Protein AF-A0A524L2E3-F1 (afdb_monomer_lite)

pLDDT: mean 81.3, std 11.33, range [50.12, 95.88]

Structure (mmCIF, N/CA/C/O backbone):
data_AF-A0A524L2E3-F1
#
_entry.id   AF-A0A524L2E3-F1
#
loop_
_atom_site.group_PDB
_atom_site.id
_atom_site.type_symbol
_atom_site.label_atom_id
_atom_site.label_alt_id
_atom_site.label_comp_id
_atom_site.label_asym_id
_atom_site.label_entity_id
_atom_site.label_seq_id
_atom_site.pdbx_PDB_ins_code
_atom_site.Cartn_x
_atom_site.Cartn_y
_atom_site.Cartn_z
_atom_site.occupancy
_atom_site.B_iso_or_equiv
_atom_site.auth_seq_id
_atom_site.auth_comp_id
_atom_site.auth_asym_id
_atom_site.auth_atom_id
_atom_site.pdbx_PDB_model_num
ATOM 1 N N . MET A 1 1 ? 1.023 8.784 19.895 1.00 55.19 1 MET A N 1
ATOM 2 C CA . MET A 1 1 ? 2.171 7.843 19.782 1.00 55.19 1 MET A CA 1
ATOM 3 C C . MET A 1 1 ? 1.779 6.362 19.694 1.00 55.19 1 MET A C 1
ATOM 5 O O . MET A 1 1 ? 2.476 5.635 19.001 1.00 55.19 1 MET A O 1
ATOM 9 N N . LYS A 1 2 ? 0.702 5.883 20.344 1.00 69.81 2 LYS A N 1
ATOM 10 C CA . LYS A 1 2 ? 0.320 4.451 20.309 1.00 69.81 2 LYS A CA 1
ATOM 11 C C . LYS A 1 2 ? -0.101 3.958 18.912 1.00 69.81 2 LYS A C 1
ATOM 13 O O . LYS A 1 2 ? 0.339 2.900 18.489 1.00 69.81 2 LYS A O 1
ATOM 18 N N . THR A 1 3 ? -0.848 4.768 18.161 1.00 75.50 3 THR A N 1
ATOM 19 C CA . THR A 1 3 ? -1.338 4.435 16.809 1.00 75.50 3 THR A CA 1
ATOM 20 C C . THR A 1 3 ? -0.218 4.204 15.797 1.00 75.50 3 THR A C 1
ATOM 22 O O . THR A 1 3 ? -0.269 3.261 15.017 1.00 75.50 3 THR A O 1
ATOM 25 N N . PHE A 1 4 ? 0.837 5.021 15.853 1.00 79.88 4 PHE A N 1
ATOM 26 C CA . PHE A 1 4 ? 1.993 4.867 14.971 1.00 79.88 4 PHE A CA 1
ATOM 27 C C . PHE A 1 4 ? 2.697 3.523 15.187 1.00 79.88 4 PHE A C 1
ATOM 29 O O . PHE A 1 4 ? 3.075 2.875 14.220 1.00 79.88 4 PHE A O 1
ATOM 36 N N . ARG A 1 5 ? 2.801 3.059 16.443 1.00 85.56 5 ARG A N 1
ATOM 37 C CA . ARG A 1 5 ? 3.381 1.743 16.751 1.00 85.56 5 ARG A CA 1
ATOM 38 C C . ARG A 1 5 ? 2.593 0.614 16.093 1.00 85.56 5 ARG A C 1
ATOM 40 O O . ARG A 1 5 ? 3.212 -0.299 15.576 1.00 85.56 5 ARG A O 1
ATOM 47 N N . ILE A 1 6 ? 1.262 0.718 16.056 1.00 87.25 6 ILE A N 1
ATOM 48 C CA . ILE A 1 6 ? 0.377 -0.275 15.427 1.00 87.25 6 ILE A CA 1
ATOM 49 C C . ILE A 1 6 ? 0.543 -0.299 13.902 1.00 87.25 6 ILE A C 1
ATOM 51 O O . ILE A 1 6 ? 0.583 -1.372 13.306 1.00 87.25 6 ILE A O 1
ATOM 55 N N . LEU A 1 7 ? 0.659 0.872 13.270 1.00 89.00 7 LEU A N 1
ATOM 56 C CA . LEU A 1 7 ? 0.774 0.980 11.811 1.00 89.00 7 LEU A CA 1
ATOM 57 C C . LEU A 1 7 ? 2.169 0.607 11.299 1.00 89.00 7 LEU A C 1
ATOM 59 O O . LEU A 1 7 ? 2.286 0.018 10.229 1.00 89.00 7 LEU A O 1
ATOM 63 N N . PHE A 1 8 ? 3.217 0.912 12.066 1.00 91.75 8 PHE A N 1
ATOM 64 C CA . PHE A 1 8 ? 4.611 0.704 11.674 1.00 91.75 8 PHE A CA 1
ATOM 65 C C . PHE A 1 8 ? 4.933 -0.703 11.125 1.00 91.75 8 PHE A C 1
ATOM 67 O O . PHE A 1 8 ? 5.473 -0.773 10.022 1.00 91.75 8 PHE A O 1
ATOM 74 N N . PRO A 1 9 ? 4.584 -1.825 11.790 1.00 93.56 9 PRO A N 1
ATOM 75 C CA . PRO A 1 9 ? 4.869 -3.155 11.246 1.00 93.56 9 PRO A CA 1
ATOM 76 C C . PRO A 1 9 ? 4.103 -3.444 9.947 1.00 93.56 9 PRO A C 1
ATOM 78 O O . PRO A 1 9 ? 4.647 -4.084 9.050 1.00 93.56 9 PRO A O 1
ATOM 81 N N . GLY A 1 10 ? 2.875 -2.932 9.807 1.00 92.50 10 GLY A N 1
ATOM 82 C CA . GLY A 1 10 ? 2.108 -3.039 8.564 1.00 92.50 10 GLY A CA 1
ATOM 83 C C . GLY A 1 10 ? 2.745 -2.260 7.414 1.00 92.50 10 GLY A C 1
ATOM 84 O O . GLY A 1 10 ? 2.812 -2.764 6.297 1.00 92.50 10 GLY A O 1
ATOM 85 N N . LEU A 1 11 ? 3.273 -1.063 7.692 1.00 94.00 11 LEU A N 1
ATOM 86 C CA . LEU A 1 11 ? 3.981 -0.241 6.706 1.00 94.00 11 LEU A CA 1
ATOM 87 C C . LEU A 1 11 ? 5.335 -0.836 6.311 1.00 94.00 11 LEU A C 1
ATOM 89 O O . LEU A 1 11 ? 5.703 -0.767 5.142 1.00 94.00 11 LEU A O 1
ATOM 93 N N . LEU A 1 12 ? 6.053 -1.466 7.245 1.00 95.69 12 LEU A N 1
ATOM 94 C CA . LEU A 1 12 ? 7.266 -2.218 6.917 1.00 95.69 12 LEU A CA 1
ATOM 95 C C . LEU A 1 12 ? 6.960 -3.398 5.990 1.00 95.69 12 LEU A C 1
ATOM 97 O O . LEU A 1 12 ? 7.647 -3.578 4.987 1.00 95.69 12 LEU A O 1
ATOM 101 N N . ALA A 1 13 ? 5.907 -4.168 6.282 1.00 94.50 13 ALA A N 1
ATOM 102 C CA . ALA A 1 13 ? 5.474 -5.256 5.407 1.00 94.50 13 ALA A CA 1
ATOM 103 C C . ALA A 1 13 ? 5.063 -4.737 4.021 1.00 94.50 13 ALA A C 1
ATOM 105 O O . ALA A 1 13 ? 5.474 -5.296 3.005 1.00 94.50 13 ALA A O 1
ATOM 106 N N . ALA A 1 14 ? 4.321 -3.628 3.976 1.00 94.38 14 ALA A N 1
ATOM 107 C CA . ALA A 1 14 ? 3.956 -2.963 2.732 1.00 94.38 14 ALA A CA 1
ATOM 108 C C . ALA A 1 14 ? 5.189 -2.520 1.928 1.00 94.38 14 ALA A C 1
ATOM 110 O O . ALA A 1 14 ? 5.214 -2.747 0.725 1.00 94.38 14 ALA A O 1
ATOM 111 N N . GLN A 1 15 ? 6.229 -1.980 2.577 1.00 95.88 15 GLN A N 1
ATOM 112 C CA . GLN A 1 15 ? 7.470 -1.569 1.911 1.00 95.88 15 GLN A CA 1
ATOM 113 C C . GLN A 1 15 ? 8.235 -2.737 1.303 1.00 95.88 15 GLN A C 1
ATOM 115 O O . GLN A 1 15 ? 8.755 -2.612 0.194 1.00 95.88 15 GLN A O 1
ATOM 120 N N . VAL A 1 16 ? 8.282 -3.877 1.991 1.00 95.06 16 VAL A N 1
ATOM 121 C CA . VAL A 1 16 ? 8.902 -5.092 1.449 1.00 95.06 16 VAL A CA 1
ATOM 122 C C . VAL A 1 16 ? 8.136 -5.571 0.215 1.00 95.06 16 VAL A C 1
ATOM 124 O O . VAL A 1 16 ? 8.745 -5.773 -0.833 1.00 95.06 16 VAL A O 1
ATOM 127 N N . ILE A 1 17 ? 6.806 -5.683 0.308 1.00 94.56 17 ILE A N 1
ATOM 128 C CA . ILE A 1 17 ? 5.955 -6.110 -0.815 1.00 94.56 17 ILE A CA 1
ATOM 129 C C . ILE A 1 17 ? 6.092 -5.139 -1.993 1.00 94.56 17 ILE A C 1
ATOM 131 O O . ILE A 1 17 ? 6.283 -5.577 -3.124 1.00 94.56 17 ILE A O 1
ATOM 135 N N . ALA A 1 18 ? 6.059 -3.833 -1.725 1.00 93.00 18 ALA A N 1
ATOM 136 C CA . ALA A 1 18 ? 6.183 -2.790 -2.733 1.00 93.00 18 ALA A CA 1
ATOM 137 C C . ALA A 1 18 ? 7.527 -2.839 -3.458 1.00 93.00 18 ALA A C 1
ATOM 139 O O . ALA A 1 18 ? 7.570 -2.778 -4.681 1.00 93.00 18 ALA A O 1
ATOM 140 N N . THR A 1 19 ? 8.621 -2.987 -2.708 1.00 92.62 19 THR A N 1
ATOM 141 C CA . THR A 1 19 ? 9.969 -3.067 -3.281 1.00 92.62 19 THR A CA 1
ATOM 142 C C . THR A 1 19 ? 10.093 -4.291 -4.185 1.00 92.62 19 THR A C 1
ATOM 144 O O . THR A 1 19 ? 10.594 -4.178 -5.299 1.00 92.62 19 THR A O 1
ATOM 147 N N . ILE A 1 20 ? 9.585 -5.448 -3.745 1.00 92.38 20 ILE A N 1
ATOM 148 C CA . ILE A 1 20 ? 9.585 -6.677 -4.552 1.00 92.38 20 ILE A CA 1
ATOM 149 C C . ILE A 1 20 ? 8.731 -6.495 -5.810 1.00 92.38 20 ILE A C 1
ATOM 151 O O . ILE A 1 20 ? 9.176 -6.846 -6.899 1.00 92.38 20 ILE A O 1
ATOM 155 N N . GLN A 1 21 ? 7.530 -5.923 -5.682 1.00 92.56 21 GLN A N 1
ATOM 156 C CA . GLN A 1 21 ? 6.652 -5.676 -6.824 1.00 92.56 21 GLN A CA 1
ATOM 157 C C . GLN A 1 21 ? 7.327 -4.774 -7.861 1.00 92.56 21 GLN A C 1
ATOM 159 O O . GLN A 1 21 ? 7.337 -5.119 -9.038 1.00 92.56 21 GLN A O 1
ATOM 164 N N . VAL A 1 22 ? 7.884 -3.635 -7.440 1.00 90.44 22 VAL A N 1
ATOM 165 C CA . VAL A 1 22 ? 8.545 -2.698 -8.360 1.00 90.44 22 VAL A CA 1
ATOM 166 C C . VAL A 1 22 ? 9.782 -3.343 -8.980 1.00 90.44 22 VAL A C 1
ATOM 168 O O . VAL A 1 22 ? 9.999 -3.200 -10.176 1.00 90.44 22 VAL A O 1
ATOM 171 N N . TYR A 1 23 ? 10.550 -4.116 -8.211 1.00 90.38 23 TYR A N 1
ATOM 172 C CA . TYR A 1 23 ? 11.707 -4.835 -8.737 1.00 90.38 23 TYR A CA 1
ATOM 173 C C . TYR A 1 23 ? 11.333 -5.823 -9.850 1.00 90.38 23 TYR A C 1
ATOM 175 O O . TYR A 1 23 ? 11.957 -5.812 -10.909 1.00 90.38 23 TYR A O 1
ATOM 183 N N . ILE A 1 24 ? 10.300 -6.646 -9.634 1.00 89.56 24 ILE A N 1
ATOM 184 C CA . ILE A 1 24 ? 9.819 -7.599 -10.646 1.00 89.56 24 ILE A CA 1
ATOM 185 C C . ILE A 1 24 ? 9.352 -6.842 -11.893 1.00 89.56 24 ILE A C 1
ATOM 187 O O . ILE A 1 24 ? 9.808 -7.149 -12.991 1.00 89.56 24 ILE A O 1
ATOM 191 N N . SER A 1 25 ? 8.541 -5.792 -11.722 1.00 88.31 25 SER A N 1
ATOM 192 C CA . SER A 1 25 ? 8.087 -4.955 -12.839 1.00 88.31 25 SER A CA 1
ATOM 193 C C . SER A 1 25 ? 9.249 -4.343 -13.627 1.00 88.31 25 SER A C 1
ATOM 195 O O . SER A 1 25 ? 9.208 -4.307 -14.855 1.00 88.31 25 SER A O 1
ATOM 197 N N . ASN A 1 26 ? 10.303 -3.886 -12.945 1.00 88.56 26 ASN A N 1
ATOM 198 C CA . ASN A 1 26 ? 11.473 -3.314 -13.605 1.00 88.56 26 ASN A CA 1
ATOM 199 C C . ASN A 1 26 ? 12.277 -4.370 -14.378 1.00 88.56 26 ASN A C 1
ATOM 201 O O . ASN A 1 26 ? 12.796 -4.085 -15.458 1.00 88.56 26 ASN A O 1
ATOM 205 N N . VAL A 1 27 ? 12.391 -5.589 -13.840 1.00 87.12 27 VAL A N 1
ATOM 206 C CA . VAL A 1 27 ? 13.053 -6.709 -14.522 1.00 87.12 27 VAL A CA 1
ATOM 207 C C . VAL A 1 27 ? 12.281 -7.106 -15.779 1.00 87.12 27 VAL A C 1
ATOM 209 O O . VAL A 1 27 ? 12.903 -7.290 -16.827 1.00 87.12 27 VAL A O 1
ATOM 212 N N . ASP A 1 28 ? 10.954 -7.182 -15.703 1.00 87.94 28 ASP A N 1
ATOM 213 C CA . ASP A 1 28 ? 10.095 -7.489 -16.850 1.00 87.94 28 ASP A CA 1
ATOM 214 C C . ASP A 1 28 ? 10.194 -6.394 -17.924 1.00 87.94 28 ASP A C 1
ATOM 216 O O . ASP A 1 28 ? 10.348 -6.691 -19.113 1.00 87.94 28 ASP A O 1
ATOM 220 N N . LEU A 1 29 ? 10.205 -5.121 -17.510 1.00 85.88 29 LEU A N 1
ATOM 221 C CA . LEU A 1 29 ? 10.410 -3.989 -18.413 1.00 85.88 29 LEU A CA 1
ATOM 222 C C . LEU A 1 29 ? 11.784 -4.053 -19.094 1.00 85.88 29 LEU A C 1
ATOM 224 O O . LEU A 1 29 ? 11.875 -3.890 -20.309 1.00 85.88 29 LEU A O 1
ATOM 228 N N . SER A 1 30 ? 12.846 -4.356 -18.345 1.00 85.56 30 SER A N 1
ATOM 229 C CA . SER A 1 30 ? 14.192 -4.541 -18.901 1.00 85.56 30 SER A CA 1
ATOM 230 C C . SER A 1 30 ? 14.225 -5.640 -19.970 1.00 85.56 30 SER A C 1
ATOM 232 O O . SER A 1 30 ? 14.820 -5.430 -21.025 1.00 85.56 30 SER A O 1
ATOM 234 N N . GLN A 1 31 ? 13.550 -6.773 -19.749 1.00 86.62 31 GLN A N 1
ATOM 235 C CA . GLN A 1 31 ? 13.473 -7.852 -20.743 1.00 86.62 31 GLN A CA 1
ATOM 236 C C . GLN A 1 31 ? 12.708 -7.433 -22.005 1.00 86.62 31 GLN A C 1
ATOM 238 O O . GLN A 1 31 ? 13.120 -7.762 -23.120 1.00 86.62 31 GLN A O 1
ATOM 243 N N . ALA A 1 32 ? 11.619 -6.676 -21.853 1.00 86.25 32 ALA A N 1
ATOM 244 C CA . ALA A 1 32 ? 10.867 -6.150 -22.988 1.00 86.25 32 ALA A CA 1
ATOM 245 C C . ALA A 1 32 ? 11.712 -5.179 -23.833 1.00 86.25 32 ALA A C 1
ATOM 247 O O . ALA A 1 32 ? 11.694 -5.253 -25.064 1.00 86.25 32 ALA A O 1
ATOM 248 N N . LEU A 1 33 ? 12.499 -4.309 -23.190 1.00 87.12 33 LEU A N 1
ATOM 249 C CA . LEU A 1 33 ? 13.400 -3.379 -23.880 1.00 87.12 33 LEU A CA 1
ATOM 250 C C . LEU A 1 33 ? 14.507 -4.117 -24.647 1.00 87.12 33 LEU A C 1
ATOM 252 O O . LEU A 1 33 ? 14.816 -3.741 -25.781 1.00 87.12 33 LEU A O 1
ATOM 256 N N . ASP A 1 34 ? 15.059 -5.190 -24.073 1.00 86.75 34 ASP A N 1
ATOM 257 C CA . ASP A 1 34 ? 16.052 -6.038 -24.743 1.00 86.75 34 ASP A CA 1
ATOM 258 C C . ASP A 1 34 ? 15.466 -6.723 -25.990 1.00 86.75 34 ASP A C 1
ATOM 260 O O . ASP A 1 34 ? 16.120 -6.766 -27.036 1.00 86.75 34 ASP A O 1
ATOM 264 N N . ALA A 1 35 ? 14.214 -7.190 -25.926 1.00 87.81 35 ALA A N 1
ATOM 265 C CA . ALA A 1 35 ? 13.521 -7.785 -27.070 1.00 87.81 35 ALA A CA 1
ATOM 266 C C . ALA A 1 35 ? 13.270 -6.768 -28.201 1.00 87.81 35 ALA A C 1
ATOM 268 O O . ALA A 1 35 ? 13.511 -7.069 -29.372 1.00 87.81 35 ALA A O 1
ATOM 269 N N . ILE A 1 36 ? 12.846 -5.546 -27.860 1.00 86.81 36 ILE A N 1
ATOM 270 C CA . ILE A 1 36 ? 12.629 -4.448 -28.821 1.00 86.81 36 ILE A CA 1
ATOM 271 C C . ILE A 1 36 ? 13.943 -4.063 -29.509 1.00 86.81 36 ILE A C 1
ATOM 273 O O . ILE A 1 36 ? 13.991 -3.936 -30.735 1.00 86.81 36 ILE A O 1
ATOM 277 N N . LYS A 1 37 ? 15.024 -3.937 -28.731 1.00 86.31 37 LYS A N 1
ATOM 278 C CA . LYS A 1 37 ? 16.370 -3.678 -29.255 1.00 86.31 37 LYS A CA 1
ATOM 279 C C . LYS A 1 37 ? 16.840 -4.808 -30.173 1.00 86.31 37 LYS A C 1
ATOM 281 O O . LYS A 1 37 ? 17.403 -4.535 -31.231 1.00 86.31 37 LYS A O 1
ATOM 286 N N . GLY A 1 38 ? 16.588 -6.064 -29.796 1.00 87.00 38 GLY A N 1
ATOM 287 C CA . GLY A 1 38 ? 16.899 -7.243 -30.610 1.00 87.00 38 GLY A CA 1
ATOM 288 C C . GLY A 1 38 ? 16.164 -7.271 -31.954 1.00 87.00 38 GLY A C 1
ATOM 289 O O . GLY A 1 38 ? 16.716 -7.747 -32.942 1.00 87.00 38 GLY A O 1
ATOM 290 N N . ALA A 1 39 ? 14.963 -6.694 -32.019 1.00 91.19 39 ALA A N 1
ATOM 291 C CA . ALA A 1 39 ? 14.190 -6.532 -33.250 1.00 91.19 39 ALA A CA 1
ATOM 292 C C . ALA A 1 39 ? 14.633 -5.330 -34.119 1.00 91.19 39 ALA A C 1
ATOM 294 O O . ALA A 1 39 ? 14.027 -5.067 -35.155 1.00 91.19 39 ALA A O 1
ATOM 295 N N . GLY A 1 40 ? 15.687 -4.604 -33.724 1.00 87.44 40 GLY A N 1
ATOM 296 C CA . GLY A 1 40 ? 16.231 -3.465 -34.472 1.00 87.44 40 GLY A CA 1
ATOM 297 C C . GLY A 1 40 ? 15.494 -2.142 -34.246 1.00 87.44 40 GLY A C 1
ATOM 298 O O . GLY A 1 40 ? 15.807 -1.150 -34.902 1.00 87.44 40 GLY A O 1
ATOM 299 N N . TYR A 1 41 ? 14.538 -2.105 -33.315 1.00 86.38 41 TYR A N 1
ATOM 300 C CA . TYR A 1 41 ? 13.843 -0.880 -32.927 1.00 86.38 41 TYR A CA 1
ATOM 301 C C . TYR A 1 41 ? 14.607 -0.131 -31.831 1.00 86.38 41 TYR A C 1
ATOM 303 O O . TYR A 1 41 ? 15.406 -0.708 -31.091 1.00 86.38 41 TYR A O 1
ATOM 311 N N . LEU A 1 42 ? 14.349 1.175 -31.710 1.00 84.06 42 LEU A N 1
ATOM 312 C CA . LEU A 1 42 ? 14.910 2.005 -30.648 1.00 84.06 42 LEU A CA 1
ATOM 313 C C . LEU A 1 42 ? 14.050 1.867 -29.378 1.00 84.06 42 LEU A C 1
ATOM 315 O O . LEU A 1 42 ? 12.925 2.372 -29.371 1.00 84.06 42 LEU A O 1
ATOM 319 N N . PRO A 1 43 ? 14.538 1.213 -28.307 1.00 81.06 43 PRO A N 1
ATOM 320 C CA . PRO A 1 43 ? 13.814 1.173 -27.045 1.00 81.06 43 PRO A CA 1
ATOM 321 C C . PRO A 1 43 ? 13.748 2.577 -26.427 1.00 81.06 43 PRO A C 1
ATOM 323 O O . PRO A 1 43 ? 14.753 3.289 -26.352 1.00 81.06 43 PRO A O 1
ATOM 326 N N . VAL A 1 44 ? 12.554 2.959 -25.980 1.00 75.38 44 VAL A N 1
ATOM 327 C CA . VAL A 1 44 ? 12.330 4.077 -25.059 1.00 75.38 44 VAL A CA 1
ATOM 328 C C . VAL A 1 44 ? 11.817 3.435 -23.777 1.00 75.38 44 VAL A C 1
ATOM 330 O O . VAL A 1 44 ? 10.771 2.786 -23.838 1.00 75.38 44 VAL A O 1
ATOM 333 N N . PRO A 1 45 ? 12.554 3.530 -22.658 1.00 72.25 45 PRO A N 1
ATOM 334 C CA . PRO A 1 45 ? 13.659 4.453 -22.337 1.00 72.25 45 PRO A CA 1
ATOM 335 C C . PRO A 1 45 ? 15.030 4.024 -22.902 1.00 72.25 45 PRO A C 1
ATOM 337 O O . PRO A 1 45 ? 15.218 2.876 -23.299 1.00 72.25 45 PRO A O 1
ATOM 340 N N . ASN A 1 46 ? 16.006 4.947 -22.944 1.00 70.38 46 ASN A N 1
ATOM 341 C CA . ASN A 1 46 ? 17.337 4.685 -23.520 1.00 70.38 46 ASN A CA 1
ATOM 342 C C . ASN A 1 46 ? 18.192 3.716 -22.663 1.00 70.38 46 ASN A C 1
ATOM 344 O O . ASN A 1 46 ? 17.916 3.474 -21.491 1.00 70.38 46 ASN A O 1
ATOM 348 N N . GLN A 1 47 ? 19.294 3.207 -23.226 1.00 65.12 47 GLN A N 1
ATOM 349 C CA . GLN A 1 47 ? 20.152 2.202 -22.572 1.00 65.12 47 GLN A CA 1
ATOM 350 C C . GLN A 1 47 ? 20.861 2.678 -21.289 1.00 65.12 47 GLN A C 1
ATOM 352 O O . GLN A 1 47 ? 21.157 1.847 -20.436 1.00 65.12 47 GLN A O 1
ATOM 357 N N . HIS A 1 48 ? 21.119 3.981 -21.131 1.00 66.94 48 HIS A N 1
ATOM 358 C CA . HIS A 1 48 ? 21.707 4.535 -19.902 1.00 66.94 48 HIS A CA 1
ATOM 359 C C . HIS A 1 48 ? 20.732 4.497 -18.724 1.00 66.94 48 HIS A C 1
ATOM 361 O O . HIS A 1 48 ? 21.149 4.377 -17.576 1.00 66.94 48 HIS A O 1
ATOM 367 N N . ILE A 1 49 ? 19.438 4.596 -19.018 1.00 67.38 49 ILE A N 1
ATOM 368 C CA . ILE A 1 49 ? 18.362 4.482 -18.038 1.00 67.38 49 ILE A CA 1
ATOM 369 C C . ILE A 1 49 ? 18.044 3.004 -17.784 1.00 67.38 49 ILE A C 1
ATOM 371 O O . ILE A 1 49 ? 17.866 2.585 -16.640 1.00 67.38 49 ILE A O 1
ATOM 375 N N . ALA A 1 50 ? 18.059 2.189 -18.844 1.00 64.19 50 ALA A N 1
ATOM 376 C CA . ALA A 1 50 ? 17.706 0.779 -18.763 1.00 64.19 50 ALA A CA 1
ATOM 377 C C . ALA A 1 50 ? 18.633 -0.042 -17.848 1.00 64.19 50 ALA A C 1
ATOM 379 O O . ALA A 1 50 ? 18.186 -1.009 -17.231 1.00 64.19 50 ALA A O 1
ATOM 380 N N . SER A 1 51 ? 19.906 0.348 -17.708 1.00 65.69 51 SER A N 1
ATOM 381 C CA . SER A 1 51 ? 20.845 -0.327 -16.802 1.00 65.69 51 SER A CA 1
ATOM 382 C C . SER A 1 51 ? 20.459 -0.208 -15.325 1.00 65.69 51 SER A C 1
ATOM 384 O O . SER A 1 51 ? 20.740 -1.131 -14.566 1.00 65.69 51 SER A O 1
ATOM 386 N N . GLY A 1 52 ? 19.786 0.879 -14.927 1.00 71.56 52 GLY A N 1
ATOM 387 C CA . GLY A 1 52 ? 19.368 1.117 -13.540 1.00 71.56 52 GLY A CA 1
ATOM 388 C C . GLY A 1 52 ? 18.080 0.391 -13.135 1.00 71.56 52 GLY A C 1
ATOM 389 O O . GLY A 1 52 ? 17.801 0.253 -11.948 1.00 71.56 52 GLY A O 1
ATOM 390 N N . LEU A 1 53 ? 17.297 -0.129 -14.091 1.00 71.69 53 LEU A N 1
ATOM 391 C CA . LEU A 1 53 ? 16.038 -0.841 -13.811 1.00 71.69 53 LEU A CA 1
ATOM 392 C C . LEU A 1 53 ? 16.251 -2.069 -12.912 1.00 71.69 53 LEU A C 1
ATOM 394 O O . LEU A 1 53 ? 15.409 -2.385 -12.074 1.00 71.69 53 LEU A O 1
ATOM 398 N N . ARG A 1 54 ? 17.397 -2.742 -13.053 1.00 77.56 54 ARG A N 1
ATOM 399 C CA . ARG A 1 54 ? 17.744 -3.937 -12.268 1.00 77.56 54 ARG A CA 1
ATOM 400 C C . ARG A 1 54 ? 18.310 -3.627 -10.885 1.00 77.56 54 ARG A C 1
ATOM 402 O O . ARG A 1 54 ? 18.574 -4.563 -10.130 1.00 77.56 54 ARG A O 1
ATOM 409 N N . ASP A 1 55 ? 18.485 -2.357 -10.541 1.00 82.56 55 ASP A N 1
ATOM 410 C CA . ASP A 1 55 ? 18.993 -1.971 -9.235 1.00 82.56 55 ASP A CA 1
ATOM 411 C C . ASP A 1 55 ? 17.880 -1.964 -8.182 1.00 82.56 55 ASP A C 1
ATOM 413 O O . ASP A 1 55 ? 16.723 -1.616 -8.427 1.00 82.56 55 ASP A O 1
ATOM 417 N N . LEU A 1 56 ? 18.251 -2.302 -6.946 1.00 82.38 56 LEU A N 1
ATOM 418 C CA . LEU A 1 56 ? 17.323 -2.276 -5.811 1.00 82.38 56 LEU A CA 1
ATOM 419 C C . LEU A 1 56 ? 16.958 -0.851 -5.372 1.00 82.38 56 LEU A C 1
ATOM 421 O O . LEU A 1 56 ? 15.931 -0.665 -4.725 1.00 82.38 56 LEU A O 1
ATOM 425 N N . GLY A 1 57 ? 17.773 0.152 -5.715 1.00 83.69 57 GLY A N 1
ATOM 426 C CA . GLY A 1 57 ? 17.529 1.555 -5.369 1.00 83.69 57 GLY A CA 1
ATOM 427 C C . GLY A 1 57 ? 16.208 2.070 -5.953 1.00 83.69 57 GLY A C 1
ATOM 428 O O . GLY A 1 57 ? 15.299 2.381 -5.179 1.00 83.69 57 GLY A O 1
ATOM 429 N N . PRO A 1 58 ? 16.054 2.102 -7.290 1.00 82.81 58 PRO A N 1
ATOM 430 C CA . PRO A 1 58 ? 14.798 2.478 -7.940 1.00 82.81 58 PRO A CA 1
ATOM 431 C C . PRO A 1 58 ? 13.602 1.660 -7.449 1.00 82.81 58 PRO A C 1
ATOM 433 O O . PRO A 1 58 ? 12.545 2.224 -7.172 1.00 82.81 58 PRO A O 1
ATOM 436 N N . ALA A 1 59 ? 13.781 0.354 -7.229 1.00 86.19 59 ALA A N 1
ATOM 437 C CA . ALA A 1 59 ? 12.725 -0.496 -6.686 1.00 86.19 59 ALA A CA 1
ATOM 438 C C . ALA A 1 59 ? 12.285 -0.088 -5.270 1.00 86.19 59 ALA A C 1
ATOM 440 O O . ALA A 1 59 ? 11.091 -0.052 -4.974 1.00 86.19 59 ALA A O 1
ATOM 441 N N . PHE A 1 60 ? 13.226 0.265 -4.394 1.00 87.94 60 PHE A N 1
ATOM 442 C CA . PHE A 1 60 ? 12.933 0.701 -3.030 1.00 87.94 60 PHE A CA 1
ATOM 443 C C . PHE A 1 60 ? 12.239 2.069 -3.000 1.00 87.94 60 PHE A C 1
ATOM 445 O O . PHE A 1 60 ? 11.218 2.237 -2.324 1.00 87.94 60 PHE A O 1
ATOM 452 N N . PHE A 1 61 ? 12.771 3.045 -3.743 1.00 83.31 61 PHE A N 1
ATOM 453 C CA . PHE A 1 61 ? 12.219 4.400 -3.805 1.00 83.31 61 PHE A CA 1
ATOM 454 C C . PHE A 1 61 ? 10.863 4.435 -4.521 1.00 83.31 61 PHE A C 1
ATOM 456 O O . PHE A 1 61 ? 9.933 5.069 -4.022 1.00 83.31 61 PHE A O 1
ATOM 463 N N . GLY A 1 62 ? 10.702 3.682 -5.611 1.00 81.25 62 GLY A N 1
ATOM 464 C CA . GLY A 1 62 ? 9.402 3.471 -6.248 1.00 81.25 62 GLY A CA 1
ATOM 465 C C . GLY A 1 62 ? 8.426 2.717 -5.344 1.00 81.25 62 GLY A C 1
ATOM 466 O O . GLY A 1 62 ? 7.253 3.080 -5.248 1.00 81.25 62 GLY A O 1
ATOM 467 N N . GLY A 1 63 ? 8.920 1.736 -4.585 1.00 86.50 63 GLY A N 1
ATOM 468 C CA . GLY A 1 63 ? 8.133 1.002 -3.599 1.00 86.50 63 GLY A CA 1
ATOM 469 C C . GLY A 1 63 ? 7.559 1.901 -2.500 1.00 86.50 63 GLY A C 1
ATOM 470 O O . GLY A 1 63 ? 6.413 1.714 -2.094 1.00 86.50 63 GLY A O 1
ATOM 471 N N . MET A 1 64 ? 8.285 2.943 -2.073 1.00 86.75 64 MET A N 1
ATOM 472 C CA . MET A 1 64 ? 7.774 3.893 -1.074 1.00 86.75 64 MET A CA 1
ATOM 473 C C . MET A 1 64 ? 6.487 4.588 -1.516 1.00 86.75 64 MET A C 1
ATOM 475 O O . MET A 1 64 ? 5.615 4.823 -0.681 1.00 86.75 64 MET A O 1
ATOM 479 N N . PHE A 1 65 ? 6.320 4.869 -2.810 1.00 83.56 65 PHE A N 1
ATOM 480 C CA . PHE A 1 65 ? 5.081 5.458 -3.314 1.00 83.56 65 PHE A CA 1
ATOM 481 C C . PHE A 1 65 ? 3.884 4.515 -3.115 1.00 83.56 65 PHE A C 1
ATOM 483 O O . PHE A 1 65 ? 2.837 4.930 -2.613 1.00 83.56 65 PHE A O 1
ATOM 490 N N . LEU A 1 66 ? 4.043 3.226 -3.432 1.00 85.88 66 LEU A N 1
ATOM 491 C CA . LEU A 1 66 ? 3.003 2.209 -3.221 1.00 85.88 66 LEU A CA 1
ATOM 492 C C . LEU A 1 66 ? 2.732 1.964 -1.730 1.00 85.88 66 LEU A C 1
ATOM 494 O O . LEU A 1 66 ? 1.585 1.789 -1.319 1.00 85.88 66 LEU A O 1
ATOM 498 N N . THR A 1 67 ? 3.771 1.999 -0.899 1.00 90.44 67 THR A N 1
ATOM 499 C CA . THR A 1 67 ? 3.645 1.894 0.560 1.00 90.44 67 THR A CA 1
ATOM 500 C C . THR A 1 67 ? 2.853 3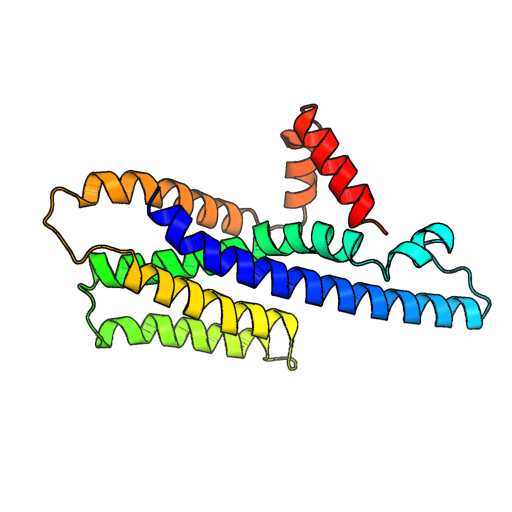.052 1.141 1.00 90.44 67 THR A C 1
ATOM 502 O O . THR A 1 67 ? 1.935 2.825 1.925 1.00 90.44 67 THR A O 1
ATOM 505 N N . LEU A 1 68 ? 3.177 4.287 0.754 1.00 86.19 68 LEU A N 1
ATOM 506 C CA . LEU A 1 68 ? 2.527 5.492 1.271 1.00 86.19 68 LEU A CA 1
ATOM 507 C C . LEU A 1 68 ? 1.117 5.711 0.709 1.00 86.19 68 LEU A C 1
ATOM 509 O O . LEU A 1 68 ? 0.343 6.450 1.311 1.00 86.19 68 LEU A O 1
ATOM 513 N N . SER A 1 69 ? 0.770 5.050 -0.396 1.00 83.38 69 SER A N 1
ATOM 514 C CA . SER A 1 69 ? -0.577 5.056 -0.972 1.00 83.38 69 SER A CA 1
ATOM 515 C C . SER A 1 69 ? -1.374 3.820 -0.538 1.00 83.38 69 SER A C 1
ATOM 517 O O . SER A 1 69 ? -2.105 3.855 0.453 1.00 83.38 69 SER A O 1
ATOM 519 N N . VAL A 1 70 ? -1.211 2.702 -1.246 1.00 87.00 70 VAL A N 1
ATOM 520 C CA . VAL A 1 70 ? -1.951 1.449 -1.034 1.00 87.00 70 VAL A CA 1
ATOM 521 C C . VAL A 1 70 ? -1.669 0.866 0.350 1.00 87.00 70 VAL A C 1
ATOM 523 O O . VAL A 1 70 ? -2.601 0.477 1.057 1.00 87.00 70 VAL A O 1
ATOM 526 N N . GLY A 1 71 ? -0.400 0.839 0.766 1.00 89.75 71 GLY A N 1
ATOM 527 C CA . GLY A 1 71 ? 0.007 0.278 2.058 1.00 89.75 71 GLY A CA 1
ATOM 528 C C . GLY A 1 71 ? -0.622 1.008 3.247 1.00 89.75 71 GLY A C 1
ATOM 529 O O . GLY A 1 71 ? -1.271 0.382 4.089 1.00 89.75 71 GLY A O 1
ATOM 530 N N . VAL A 1 72 ? -0.490 2.338 3.286 1.00 89.38 72 VAL A N 1
ATOM 531 C CA . VAL A 1 72 ? -1.127 3.201 4.292 1.00 89.38 72 VAL A CA 1
ATOM 532 C C . VAL A 1 72 ? -2.644 3.055 4.236 1.00 89.38 72 VAL A C 1
ATOM 534 O O . VAL A 1 72 ? -3.258 2.854 5.281 1.00 89.38 72 VAL A O 1
ATOM 537 N N . GLY A 1 73 ? -3.252 3.084 3.047 1.00 87.19 73 GLY A N 1
ATOM 538 C CA . GLY A 1 73 ? -4.701 2.941 2.893 1.00 87.19 73 GLY A CA 1
ATOM 539 C C . GLY A 1 73 ? -5.242 1.660 3.536 1.00 87.19 73 GLY A C 1
ATOM 540 O O . GLY A 1 73 ? -6.154 1.713 4.365 1.00 87.19 73 GLY A O 1
ATOM 541 N N . ILE A 1 74 ? -4.633 0.511 3.232 1.00 90.62 74 ILE A N 1
ATOM 542 C CA . ILE A 1 74 ? -5.033 -0.788 3.797 1.00 90.62 74 ILE A CA 1
ATOM 543 C C . ILE A 1 74 ? -4.782 -0.837 5.311 1.00 90.62 74 ILE A C 1
ATOM 545 O O . ILE A 1 74 ? -5.637 -1.313 6.067 1.00 90.62 74 ILE A O 1
ATOM 549 N N . ALA A 1 75 ? -3.636 -0.331 5.776 1.00 91.94 75 ALA A N 1
ATOM 550 C CA . ALA A 1 75 ? -3.299 -0.318 7.197 1.00 91.94 75 ALA A CA 1
ATOM 551 C C . ALA A 1 75 ? -4.283 0.541 8.012 1.00 91.94 75 ALA A C 1
ATOM 553 O O . ALA A 1 75 ? -4.749 0.115 9.071 1.00 91.94 75 ALA A O 1
ATOM 554 N N . LEU A 1 76 ? -4.659 1.716 7.499 1.00 88.44 76 LEU A N 1
ATOM 555 C CA . LEU A 1 76 ? -5.628 2.608 8.136 1.00 88.44 76 LEU A CA 1
ATOM 556 C C . LEU A 1 76 ? -7.036 2.011 8.167 1.00 88.44 76 LEU A C 1
ATOM 558 O O . LEU A 1 76 ? -7.683 2.055 9.213 1.00 88.44 76 LEU A O 1
ATOM 562 N N . LEU A 1 77 ? -7.499 1.408 7.067 1.00 88.38 77 LEU A N 1
ATOM 563 C CA . LEU A 1 77 ? -8.803 0.735 7.019 1.00 88.38 77 LEU A CA 1
ATOM 564 C C . LEU A 1 77 ? -8.876 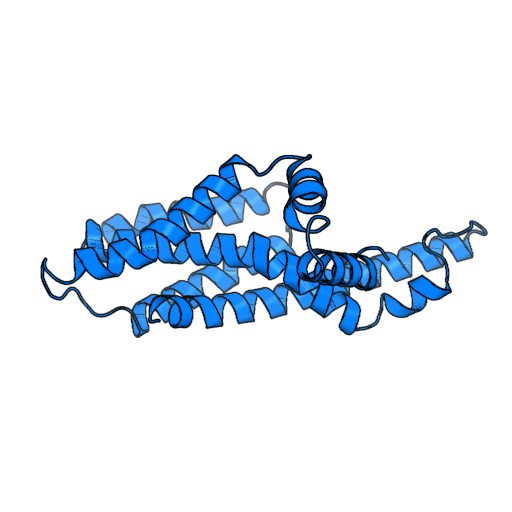-0.446 7.991 1.00 88.38 77 LEU A C 1
ATOM 566 O O . LEU A 1 77 ? -9.889 -0.640 8.670 1.00 88.38 77 LEU A O 1
ATOM 570 N N . THR A 1 78 ? -7.788 -1.208 8.103 1.00 90.88 78 THR A N 1
ATOM 571 C CA . THR A 1 78 ? -7.690 -2.313 9.063 1.00 90.88 78 THR A CA 1
ATOM 572 C C . THR A 1 78 ? -7.765 -1.790 10.493 1.00 90.88 78 THR A C 1
ATOM 574 O O . THR A 1 78 ? -8.561 -2.280 11.292 1.00 90.88 78 THR A O 1
ATOM 577 N N . LEU A 1 79 ? -6.977 -0.762 10.815 1.00 88.62 79 LEU A N 1
ATOM 578 C CA . LEU A 1 79 ? -6.984 -0.148 12.137 1.00 88.62 79 LEU A CA 1
ATOM 579 C C . LEU A 1 79 ? -8.364 0.421 12.493 1.00 88.62 79 LEU A C 1
ATOM 581 O O . LEU A 1 79 ? -8.828 0.214 13.611 1.00 88.62 79 LEU A O 1
ATOM 585 N N . LEU A 1 80 ? -9.034 1.097 11.555 1.00 85.62 80 LEU A N 1
ATOM 586 C CA . LEU A 1 80 ? -10.396 1.599 11.747 1.00 85.62 80 LEU A CA 1
ATOM 587 C C . LEU A 1 80 ? -11.371 0.456 12.033 1.00 85.62 80 LEU A C 1
ATOM 589 O O . LEU A 1 80 ? -12.175 0.557 12.956 1.00 85.62 80 LEU A O 1
ATOM 593 N N . SER A 1 81 ? -11.263 -0.646 11.293 1.00 87.69 81 SER A N 1
ATOM 594 C CA . SER A 1 81 ? -12.104 -1.831 11.492 1.00 87.69 81 SER A CA 1
ATOM 595 C C . SER A 1 81 ? -11.910 -2.429 12.887 1.00 87.69 81 SER A C 1
ATOM 597 O O . SER A 1 81 ? -12.885 -2.688 13.593 1.00 87.69 81 SER A O 1
ATOM 599 N N . VAL A 1 82 ? -10.654 -2.572 13.331 1.00 88.69 82 VAL A N 1
ATOM 600 C CA . VAL A 1 82 ? -10.330 -3.029 14.693 1.00 88.69 82 VAL A CA 1
ATOM 601 C C . VAL A 1 82 ? -10.844 -2.055 15.741 1.00 88.69 82 VAL A C 1
ATOM 603 O O . VAL A 1 82 ? -11.406 -2.481 16.744 1.00 88.69 82 VAL A O 1
ATOM 606 N N . TRP A 1 83 ? -10.680 -0.755 15.515 1.00 84.00 83 TRP A N 1
ATOM 607 C CA . TRP A 1 83 ? -11.107 0.270 16.456 1.00 84.00 83 TRP A CA 1
ATOM 608 C C . TRP A 1 83 ? -12.629 0.290 16.628 1.00 84.00 83 TRP A C 1
ATOM 610 O O . TRP A 1 83 ? -13.113 0.306 17.759 1.00 84.00 83 TRP A O 1
ATOM 620 N N . VAL A 1 84 ? -13.390 0.213 15.530 1.00 84.00 84 VAL A N 1
ATOM 621 C CA . VAL A 1 84 ? -14.858 0.091 15.561 1.00 84.00 84 VAL A CA 1
ATOM 622 C C . VAL A 1 84 ? -15.261 -1.186 16.295 1.00 84.00 84 VAL A C 1
ATOM 624 O O . VAL A 1 84 ? -16.135 -1.155 17.165 1.00 84.00 84 VAL A O 1
ATOM 627 N N . TRP A 1 85 ? -14.590 -2.299 16.004 1.00 86.50 85 TRP A N 1
ATOM 628 C CA . TRP A 1 85 ? -14.861 -3.573 16.658 1.00 86.50 85 TRP A CA 1
ATOM 629 C C . TRP A 1 85 ? -14.565 -3.561 18.167 1.00 86.50 85 TRP A C 1
ATOM 631 O O . TRP A 1 85 ? -15.386 -4.032 18.956 1.00 86.50 85 TRP A O 1
ATOM 641 N N . ASP A 1 86 ? -13.444 -2.978 18.593 1.00 83.88 86 ASP A N 1
ATOM 642 C CA . ASP A 1 86 ? -13.060 -2.890 20.005 1.00 83.88 86 ASP A CA 1
ATOM 643 C C . ASP A 1 86 ? -13.916 -1.886 20.788 1.00 83.88 86 ASP A C 1
ATOM 645 O O . ASP A 1 86 ? -14.383 -2.196 21.885 1.00 83.88 86 ASP A O 1
ATOM 649 N N . ARG A 1 87 ? -14.149 -0.686 20.244 1.00 78.56 87 ARG A N 1
ATOM 650 C CA . ARG A 1 87 ? -14.765 0.431 20.981 1.00 78.56 87 ARG A CA 1
ATOM 651 C C . ARG A 1 87 ? -16.285 0.475 20.869 1.00 78.56 87 ARG A C 1
ATOM 653 O O . ARG A 1 87 ? -16.945 0.724 21.873 1.00 78.56 87 ARG A O 1
ATOM 660 N N . ILE A 1 88 ? -16.837 0.240 19.679 1.00 79.44 88 ILE A N 1
ATOM 661 C CA . ILE A 1 88 ? -18.285 0.347 19.428 1.00 79.44 88 ILE A CA 1
ATOM 662 C C . ILE A 1 88 ? -18.959 -1.010 19.632 1.00 79.44 88 ILE A C 1
ATOM 664 O O . ILE A 1 88 ? -20.001 -1.098 20.273 1.00 79.44 88 ILE A O 1
ATOM 668 N N . LEU A 1 89 ? -18.342 -2.077 19.122 1.00 82.12 89 LEU A N 1
ATOM 669 C CA . LEU A 1 89 ? -18.932 -3.421 19.106 1.00 82.12 89 LEU A CA 1
ATOM 670 C C . LEU A 1 89 ? -18.467 -4.298 20.279 1.00 82.12 89 LEU A C 1
ATOM 672 O O . LEU A 1 89 ? -18.793 -5.484 20.322 1.00 82.12 89 LEU A O 1
ATOM 676 N N . VAL A 1 90 ? -17.714 -3.719 21.225 1.00 81.94 90 VAL A N 1
ATOM 677 C CA . VAL A 1 90 ? -17.277 -4.343 22.489 1.00 81.94 90 VAL A CA 1
ATOM 678 C C . VAL A 1 90 ? -16.633 -5.722 22.260 1.00 81.94 90 VAL A C 1
ATOM 680 O O . VAL A 1 90 ? -16.872 -6.680 22.992 1.00 81.94 90 VAL A O 1
ATOM 683 N N . ARG A 1 91 ? -15.837 -5.848 21.188 1.00 82.19 91 ARG A N 1
ATOM 684 C CA . ARG A 1 91 ? -15.158 -7.088 20.759 1.00 82.19 91 ARG A CA 1
ATOM 685 C C . ARG A 1 91 ? -16.092 -8.297 20.582 1.00 82.19 91 ARG A C 1
ATOM 687 O O . ARG A 1 91 ? -15.657 -9.445 20.705 1.00 82.19 91 ARG A O 1
ATOM 694 N N . ASN A 1 92 ? -17.370 -8.075 20.265 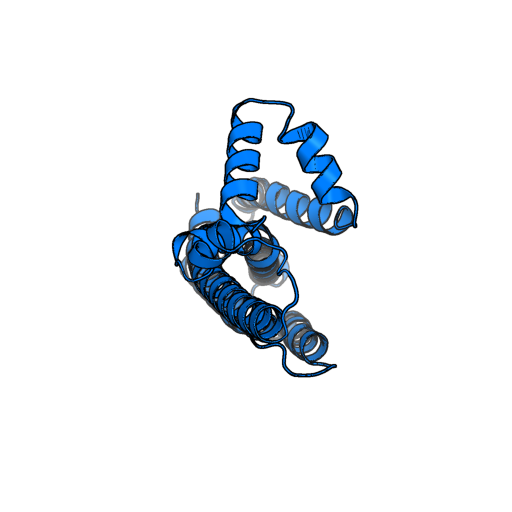1.00 83.56 92 ASN A N 1
ATOM 695 C CA . ASN A 1 92 ? -18.310 -9.162 20.000 1.00 83.56 92 ASN A CA 1
ATOM 696 C C . ASN A 1 92 ? -17.869 -9.954 18.755 1.00 83.56 92 ASN A C 1
ATOM 698 O O . ASN A 1 92 ? -17.732 -9.394 17.665 1.00 83.56 92 ASN A O 1
ATOM 702 N N . ARG A 1 93 ? -17.659 -11.269 18.908 1.00 85.19 93 ARG A N 1
ATOM 703 C CA . ARG A 1 93 ? -17.177 -12.158 17.834 1.00 85.19 93 ARG A CA 1
ATOM 704 C C . ARG A 1 93 ? -18.123 -12.202 16.634 1.00 85.19 93 ARG A C 1
ATOM 706 O O . ARG A 1 93 ? -17.658 -12.281 15.504 1.00 85.19 93 ARG A O 1
ATOM 713 N N . LEU A 1 94 ? -19.432 -12.111 16.864 1.00 85.62 94 LEU A N 1
ATOM 714 C CA . LEU A 1 94 ? -20.431 -12.171 15.792 1.00 85.62 94 LEU A CA 1
ATOM 715 C C . LEU A 1 94 ? -20.386 -10.922 14.903 1.00 85.62 94 LEU A C 1
ATOM 717 O O . LEU A 1 94 ? -20.532 -11.006 13.689 1.00 85.62 94 LEU A O 1
ATOM 721 N N . LEU A 1 95 ? -20.097 -9.767 15.503 1.00 86.56 95 LEU A N 1
ATOM 722 C CA . LEU A 1 95 ? -20.003 -8.488 14.799 1.00 86.56 95 LEU A CA 1
ATOM 723 C C . LEU A 1 95 ? -18.644 -8.290 14.105 1.00 86.56 95 LEU A C 1
ATOM 725 O O . LEU A 1 95 ? -18.467 -7.317 13.379 1.00 86.56 95 LEU A O 1
ATOM 729 N N . PHE A 1 96 ? -17.705 -9.228 14.271 1.00 87.56 96 PHE A N 1
ATOM 730 C CA . PHE A 1 96 ? -16.470 -9.284 13.486 1.00 87.56 96 PHE A CA 1
ATOM 731 C C . PHE A 1 96 ? -16.679 -9.911 12.095 1.00 87.56 96 PHE A C 1
ATOM 733 O O . PHE A 1 96 ? -15.990 -9.554 11.141 1.00 87.56 96 PHE A O 1
ATOM 740 N N . VAL A 1 97 ? -17.666 -10.805 11.958 1.00 89.12 97 VAL A N 1
ATOM 741 C CA . VAL A 1 97 ? -18.005 -11.496 10.702 1.00 89.12 97 VAL A CA 1
ATOM 742 C C . VAL A 1 97 ? -18.183 -10.548 9.504 1.00 89.12 97 VAL A C 1
ATOM 744 O O . VAL A 1 97 ? -17.590 -10.835 8.466 1.00 89.12 97 VAL A O 1
ATOM 747 N N . PRO A 1 98 ? -18.912 -9.414 9.585 1.00 89.88 98 PRO A N 1
ATOM 748 C CA . PRO A 1 98 ? -19.031 -8.500 8.447 1.00 89.88 98 PRO A CA 1
ATOM 749 C C . PRO A 1 98 ? -17.690 -7.921 7.980 1.00 89.88 98 PRO A C 1
ATOM 751 O O . PRO A 1 98 ? -17.468 -7.826 6.776 1.00 89.88 98 PRO A O 1
ATOM 754 N N . PHE A 1 99 ? -16.764 -7.599 8.890 1.00 88.00 99 PHE A N 1
ATOM 755 C CA . PHE A 1 99 ? -15.426 -7.129 8.507 1.00 88.00 99 PHE A CA 1
ATOM 756 C C . PHE A 1 99 ? -14.638 -8.215 7.774 1.00 88.00 99 PHE A C 1
ATOM 758 O O . PHE A 1 99 ? -13.988 -7.938 6.767 1.00 88.00 99 PHE A O 1
ATOM 765 N N . LEU A 1 100 ? -14.748 -9.462 8.238 1.00 91.50 100 LEU A N 1
ATOM 766 C CA . LEU A 1 100 ? -14.125 -10.606 7.581 1.00 91.50 100 LEU A CA 1
ATOM 767 C C . LEU A 1 100 ? -14.719 -10.848 6.183 1.00 91.50 100 LEU A C 1
ATOM 769 O O . LEU A 1 100 ? -13.972 -11.090 5.240 1.00 91.50 100 LEU A O 1
ATOM 773 N N . MET A 1 101 ? -16.043 -10.728 6.027 1.00 93.00 101 MET A N 1
ATOM 774 C CA . MET A 1 101 ? -16.705 -10.845 4.723 1.00 93.00 101 MET A CA 1
ATOM 775 C C . MET A 1 101 ? -16.251 -9.756 3.749 1.00 93.00 101 MET A C 1
ATOM 777 O O . MET A 1 101 ? -15.987 -10.060 2.590 1.00 93.00 101 MET A O 1
ATOM 781 N N . ILE A 1 102 ? -16.111 -8.507 4.209 1.00 92.12 102 ILE A N 1
ATOM 782 C CA . ILE A 1 102 ? -15.582 -7.408 3.385 1.00 92.12 102 ILE A CA 1
ATOM 783 C C . ILE A 1 102 ? -14.144 -7.711 2.950 1.00 92.12 102 ILE A C 1
ATOM 785 O O . ILE A 1 102 ? -13.803 -7.526 1.783 1.00 92.12 102 ILE A O 1
ATOM 789 N N . TRP A 1 103 ? -13.309 -8.208 3.864 1.00 93.56 103 TRP A N 1
ATOM 790 C CA . TRP A 1 103 ? -11.919 -8.548 3.569 1.00 93.56 103 TRP A CA 1
ATOM 791 C C . TRP A 1 103 ? -11.795 -9.685 2.543 1.00 93.56 103 TRP A C 1
ATOM 793 O O . TRP A 1 103 ? -11.096 -9.535 1.538 1.00 93.56 103 TRP A O 1
ATOM 803 N N . ILE A 1 104 ? -12.536 -10.781 2.739 1.00 94.19 104 ILE A N 1
ATOM 804 C CA . ILE A 1 104 ? -12.595 -11.908 1.793 1.00 94.19 104 ILE A CA 1
ATOM 805 C C . ILE A 1 104 ? -13.170 -11.449 0.447 1.00 94.19 104 ILE A C 1
ATOM 807 O O . ILE A 1 104 ? -12.610 -11.764 -0.601 1.00 94.19 104 ILE A O 1
ATOM 811 N N . GLY A 1 105 ? -14.239 -10.650 0.459 1.00 93.19 105 GLY A N 1
ATOM 812 C CA . GLY A 1 105 ? -14.821 -10.068 -0.750 1.00 93.19 105 GLY A CA 1
ATOM 813 C C . GLY A 1 105 ? -13.824 -9.195 -1.518 1.00 93.19 105 GLY A C 1
ATOM 814 O O . GLY A 1 105 ? -13.773 -9.258 -2.745 1.00 93.19 105 GLY A O 1
ATOM 815 N N . GLY A 1 106 ? -12.976 -8.441 -0.812 1.00 90.62 106 GLY A N 1
ATOM 816 C CA . GLY A 1 106 ? -11.870 -7.683 -1.399 1.00 90.62 106 GLY A CA 1
ATOM 817 C C . GLY A 1 106 ? -10.854 -8.578 -2.111 1.00 90.62 106 GLY A C 1
ATOM 818 O O . GLY A 1 106 ? -10.516 -8.315 -3.265 1.00 90.62 106 GLY A O 1
ATOM 819 N N . LEU A 1 107 ? -10.427 -9.669 -1.465 1.00 92.00 107 LEU A N 1
ATOM 820 C CA . LEU A 1 107 ? -9.532 -10.665 -2.070 1.00 92.00 107 LEU A CA 1
ATOM 821 C C . LEU A 1 107 ? -10.147 -11.312 -3.317 1.00 92.00 107 LEU A C 1
ATOM 823 O O . LEU A 1 107 ? -9.465 -11.454 -4.331 1.00 92.00 107 LEU A O 1
ATOM 827 N N . MET A 1 108 ? -11.434 -11.662 -3.273 1.00 92.19 108 MET A N 1
ATOM 828 C CA . MET A 1 108 ? -12.136 -12.237 -4.426 1.00 92.19 108 MET A CA 1
ATOM 829 C C . MET A 1 108 ? -12.247 -11.235 -5.576 1.00 92.19 108 MET A C 1
ATOM 831 O O . MET A 1 108 ? -11.966 -11.582 -6.720 1.00 92.19 108 MET A O 1
ATOM 835 N N . LYS A 1 109 ? -12.604 -9.978 -5.285 1.00 92.06 109 LYS A N 1
ATOM 836 C CA . LYS A 1 109 ? -12.755 -8.928 -6.301 1.00 92.06 109 LYS A CA 1
ATOM 837 C C . LYS A 1 109 ? -11.441 -8.650 -7.029 1.00 92.06 109 LYS A C 1
ATOM 839 O O . LYS A 1 109 ? -11.436 -8.549 -8.252 1.00 92.06 109 LYS A O 1
ATOM 844 N N . VAL A 1 110 ? -10.340 -8.544 -6.287 1.00 90.12 110 VAL A N 1
ATOM 845 C CA . VAL A 1 110 ? -9.003 -8.294 -6.849 1.00 90.12 110 VAL A CA 1
ATOM 846 C C . VAL A 1 110 ? -8.532 -9.438 -7.753 1.00 90.12 110 VAL A C 1
ATOM 848 O O . VAL A 1 110 ? -7.795 -9.190 -8.701 1.00 90.12 110 VAL A O 1
ATOM 851 N N . ASN A 1 111 ? -8.985 -10.668 -7.500 1.00 92.56 111 ASN A N 1
ATOM 852 C CA . ASN A 1 111 ? -8.602 -11.854 -8.269 1.00 92.56 111 ASN A CA 1
ATOM 853 C C . ASN A 1 111 ? -9.672 -12.321 -9.275 1.00 92.56 111 ASN A C 1
ATOM 855 O O . ASN A 1 111 ? -9.556 -13.404 -9.847 1.00 92.56 111 ASN A O 1
ATOM 859 N N . GLY A 1 112 ? -10.723 -11.528 -9.512 1.00 87.00 112 GLY A N 1
ATOM 860 C CA . GLY A 1 112 ? -11.857 -11.935 -10.350 1.00 87.00 112 GLY A CA 1
ATOM 861 C C . GLY A 1 112 ? -11.543 -12.065 -11.847 1.00 87.00 112 GLY A C 1
ATOM 862 O O . GLY A 1 112 ? -12.257 -12.770 -12.552 1.00 87.00 112 GLY A O 1
ATOM 863 N N . GLN A 1 113 ? -10.483 -11.413 -12.335 1.00 85.75 113 GLN A N 1
ATOM 864 C CA . GLN A 1 113 ? -10.048 -11.445 -13.744 1.00 85.75 113 GLN A CA 1
ATOM 865 C C . GLN A 1 113 ? -8.753 -12.255 -13.950 1.00 85.75 113 GLN A C 1
ATOM 867 O O . GLN A 1 113 ? -8.126 -12.174 -15.002 1.00 85.75 113 GLN A O 1
ATOM 872 N N . GLY A 1 114 ? -8.344 -13.024 -12.939 1.00 86.38 114 GLY A N 1
ATOM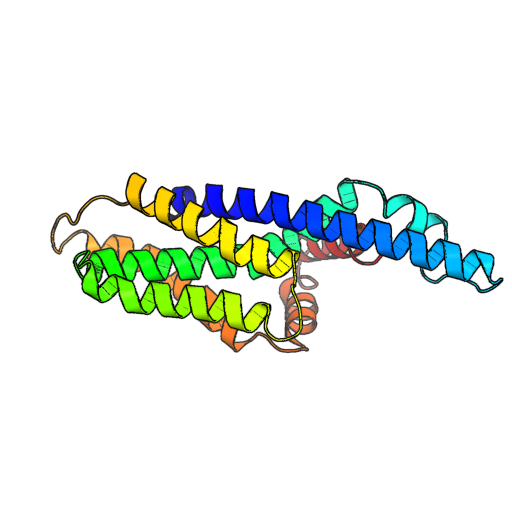 873 C CA . GLY A 1 114 ? -7.044 -13.687 -12.868 1.00 86.38 114 GLY A CA 1
ATOM 874 C C . GLY A 1 114 ? -6.326 -13.341 -11.568 1.00 86.38 114 GLY A C 1
ATOM 875 O O . GLY A 1 114 ? -6.639 -12.344 -10.916 1.00 86.38 114 GLY A O 1
ATOM 876 N N . ILE A 1 115 ? -5.374 -14.183 -11.169 1.00 86.12 115 ILE A N 1
ATOM 877 C CA . ILE A 1 115 ? -4.631 -13.969 -9.926 1.00 86.12 115 ILE A CA 1
ATOM 878 C C . ILE A 1 115 ? -3.694 -12.778 -10.117 1.00 86.12 115 ILE A C 1
ATOM 880 O O . ILE A 1 115 ? -2.815 -12.821 -10.974 1.00 86.12 115 ILE A O 1
ATOM 884 N N . SER A 1 116 ? -3.861 -11.741 -9.293 1.00 89.12 116 SER A N 1
ATOM 885 C CA . SER A 1 116 ? -2.913 -10.629 -9.183 1.00 89.12 116 SER A CA 1
ATOM 886 C C . SER A 1 116 ? -2.027 -10.861 -7.955 1.00 89.12 116 SER A C 1
ATOM 888 O O . SER A 1 116 ? -2.483 -10.627 -6.826 1.00 89.12 116 SER A O 1
ATOM 890 N N . PRO A 1 117 ? -0.772 -11.335 -8.119 1.00 89.00 117 PRO A N 1
ATOM 891 C CA . PRO A 1 117 ? 0.079 -11.699 -6.987 1.00 89.00 117 PRO A CA 1
ATOM 892 C C . PRO A 1 117 ? 0.362 -10.507 -6.075 1.00 89.00 117 PRO A C 1
ATOM 894 O O . PRO A 1 117 ? 0.274 -10.626 -4.854 1.00 89.00 117 PRO A O 1
ATOM 897 N N . ALA A 1 118 ? 0.625 -9.340 -6.672 1.00 88.62 118 ALA A N 1
ATOM 898 C CA . ALA A 1 118 ? 0.895 -8.111 -5.941 1.00 88.62 118 ALA A CA 1
ATOM 899 C C . ALA A 1 118 ? -0.302 -7.708 -5.072 1.00 88.62 118 ALA A C 1
ATOM 901 O O . ALA A 1 118 ? -0.195 -7.661 -3.848 1.00 88.62 118 ALA A O 1
ATOM 902 N N . ALA A 1 119 ? -1.468 -7.483 -5.681 1.00 88.69 119 ALA A N 1
ATOM 903 C CA . ALA A 1 119 ? -2.639 -6.998 -4.957 1.00 88.69 119 ALA A CA 1
ATOM 904 C C . ALA A 1 119 ? -3.145 -8.009 -3.906 1.00 88.69 119 ALA A C 1
ATOM 906 O O . ALA A 1 119 ? -3.588 -7.612 -2.824 1.00 88.69 119 ALA A O 1
ATOM 907 N N . THR A 1 120 ? -2.992 -9.311 -4.172 1.00 93.25 120 THR A N 1
ATOM 908 C CA . THR A 1 120 ? -3.245 -10.367 -3.182 1.00 93.25 120 THR A CA 1
ATOM 909 C C . THR A 1 120 ? -2.283 -10.279 -2.003 1.00 93.25 120 THR A C 1
ATOM 911 O O . THR A 1 120 ? -2.737 -10.336 -0.865 1.00 93.25 120 THR A O 1
ATOM 914 N N . ALA A 1 121 ? -0.980 -10.084 -2.233 1.00 93.94 121 ALA A N 1
ATOM 915 C CA . ALA A 1 121 ? -0.000 -9.955 -1.155 1.00 93.94 121 ALA A CA 1
ATOM 916 C C . ALA A 1 121 ? -0.318 -8.771 -0.225 1.00 93.94 121 ALA A C 1
ATOM 918 O O . ALA A 1 121 ? -0.306 -8.938 0.995 1.00 93.94 121 ALA A O 1
ATOM 919 N N . TYR A 1 122 ? -0.684 -7.606 -0.777 1.00 92.88 122 TYR A N 1
ATOM 920 C CA . TYR A 1 122 ? -1.093 -6.443 0.026 1.00 92.88 122 TYR A CA 1
ATOM 921 C C . TYR A 1 122 ? -2.282 -6.759 0.940 1.00 92.88 122 TYR A C 1
ATOM 923 O O . TYR A 1 122 ? -2.211 -6.525 2.148 1.00 92.88 122 TYR A O 1
ATOM 931 N N . LEU A 1 123 ? -3.368 -7.300 0.377 1.00 93.94 123 LEU A N 1
ATOM 932 C CA . LEU A 1 123 ? -4.585 -7.598 1.134 1.00 93.94 123 LEU A CA 1
ATOM 933 C C . LEU A 1 123 ? -4.427 -8.795 2.071 1.00 93.94 123 LEU A C 1
ATOM 935 O O . LEU A 1 123 ? -5.116 -8.849 3.085 1.00 93.94 123 LEU A O 1
ATOM 939 N N . LEU A 1 124 ? -3.542 -9.741 1.772 1.00 95.12 124 LEU A N 1
ATOM 940 C CA . LEU A 1 124 ? -3.341 -10.928 2.595 1.00 95.12 124 LEU A CA 1
ATOM 941 C C . LEU A 1 124 ? -2.404 -10.665 3.779 1.00 95.12 124 LEU A C 1
ATOM 943 O O . LEU A 1 124 ? -2.627 -11.218 4.849 1.00 95.12 124 LEU A O 1
ATOM 947 N N . VAL A 1 125 ? -1.368 -9.837 3.610 1.00 95.69 125 VAL A N 1
ATOM 948 C CA . VAL A 1 125 ? -0.291 -9.678 4.605 1.00 95.69 125 VAL A CA 1
ATOM 949 C C . VAL A 1 125 ? -0.513 -8.478 5.525 1.00 95.69 125 VAL A C 1
ATOM 951 O O . VAL A 1 125 ? -0.351 -8.596 6.741 1.00 95.69 125 VAL A O 1
ATOM 954 N N . ILE A 1 126 ? -0.896 -7.320 4.979 1.00 94.19 126 ILE A N 1
ATOM 955 C CA . ILE A 1 126 ? -0.975 -6.078 5.766 1.00 94.19 126 ILE A CA 1
ATOM 956 C C . ILE A 1 126 ? -2.088 -6.149 6.823 1.00 94.19 126 ILE A C 1
ATOM 958 O O . ILE A 1 126 ? -1.793 -5.857 7.988 1.00 94.19 126 ILE A O 1
ATOM 962 N N . PRO A 1 127 ? -3.335 -6.558 6.498 1.00 94.12 127 PRO A N 1
ATOM 963 C CA . PRO A 1 127 ? -4.411 -6.564 7.482 1.00 94.12 127 PRO A CA 1
ATOM 964 C C . PRO A 1 127 ? -4.144 -7.480 8.684 1.00 94.12 127 PRO A C 1
ATOM 966 O O . PRO A 1 127 ? -4.296 -7.005 9.809 1.00 94.12 127 PRO A O 1
ATOM 969 N N . PRO A 1 128 ? -3.673 -8.736 8.533 1.00 94.88 128 PRO A N 1
ATOM 970 C CA . PRO A 1 128 ? -3.355 -9.572 9.692 1.00 94.88 128 PRO A CA 1
ATOM 971 C C . PRO A 1 128 ? -2.254 -8.997 10.588 1.00 94.88 128 PRO A C 1
ATOM 973 O O . PRO A 1 128 ? -2.382 -9.053 11.811 1.00 94.88 128 PRO A O 1
ATOM 976 N N . ILE A 1 129 ? -1.202 -8.404 10.009 1.00 95.19 129 ILE A N 1
ATOM 977 C CA . ILE A 1 129 ? -0.107 -7.797 10.783 1.00 95.19 129 ILE A CA 1
ATOM 978 C C . ILE A 1 129 ? -0.617 -6.605 11.592 1.00 95.19 129 ILE A C 1
ATOM 980 O O . ILE A 1 129 ? -0.365 -6.519 12.795 1.00 95.19 129 ILE A O 1
ATOM 984 N N . VAL A 1 130 ? -1.363 -5.700 10.952 1.00 93.06 130 VAL A N 1
ATOM 985 C CA . VAL A 1 130 ? -1.925 -4.521 11.625 1.00 93.06 130 VAL A CA 1
ATOM 986 C C . VAL A 1 130 ? -2.959 -4.936 12.671 1.00 93.06 130 VAL A C 1
ATOM 988 O O . VAL A 1 130 ? -2.972 -4.379 13.767 1.00 93.06 130 VAL A O 1
ATOM 991 N N . PHE A 1 131 ? -3.781 -5.948 12.383 1.00 92.25 131 PHE A N 1
ATOM 992 C CA . PHE A 1 131 ? -4.744 -6.505 13.330 1.00 92.25 131 PHE A CA 1
ATOM 993 C C . PHE A 1 131 ? -4.050 -7.087 14.568 1.00 92.25 131 PHE A C 1
ATOM 995 O O . PHE A 1 131 ? -4.416 -6.751 15.693 1.00 92.25 131 PHE A O 1
ATOM 1002 N N . ALA A 1 132 ? -3.018 -7.916 14.382 1.00 92.50 132 ALA A N 1
ATOM 1003 C CA . ALA A 1 132 ? -2.251 -8.493 15.483 1.00 92.50 132 ALA A CA 1
ATOM 1004 C C . ALA A 1 132 ? -1.556 -7.405 16.317 1.00 92.50 132 ALA A C 1
ATOM 1006 O O . ALA A 1 132 ? -1.664 -7.400 17.544 1.00 92.50 132 ALA A O 1
ATOM 1007 N N . ALA A 1 133 ? -0.914 -6.435 15.660 1.00 91.75 133 ALA A N 1
ATOM 1008 C CA . ALA A 1 133 ? -0.290 -5.291 16.319 1.00 91.75 133 ALA A CA 1
ATOM 1009 C C . ALA A 1 133 ? -1.303 -4.467 17.132 1.00 91.75 133 ALA A C 1
ATOM 1011 O O . ALA A 1 133 ? -1.025 -4.078 18.269 1.00 91.75 133 ALA A O 1
ATOM 1012 N N . ALA A 1 134 ? -2.499 -4.242 16.582 1.00 89.00 134 ALA A N 1
ATOM 1013 C CA . ALA A 1 134 ? -3.580 -3.560 17.279 1.00 89.00 134 ALA A CA 1
ATOM 1014 C C . ALA A 1 134 ? -4.028 -4.357 18.511 1.00 89.00 134 ALA A C 1
ATOM 1016 O O . ALA A 1 134 ? -4.142 -3.792 19.591 1.00 89.00 134 ALA A O 1
ATOM 1017 N N . MET A 1 135 ? -4.191 -5.674 18.399 1.00 86.50 135 MET A N 1
ATOM 1018 C CA . MET A 1 135 ? -4.594 -6.529 19.523 1.00 86.50 135 MET A CA 1
ATOM 1019 C C . MET A 1 135 ? -3.564 -6.570 20.660 1.00 86.50 135 MET A C 1
ATOM 1021 O O . MET A 1 135 ? -3.952 -6.738 21.815 1.00 86.50 135 MET A O 1
ATOM 1025 N N . ILE A 1 136 ? -2.273 -6.416 20.349 1.00 86.94 136 ILE A N 1
ATOM 1026 C CA . ILE A 1 136 ? -1.187 -6.415 21.342 1.00 86.94 136 ILE A CA 1
ATOM 1027 C C . ILE A 1 136 ? -1.070 -5.052 22.038 1.00 86.94 136 ILE A C 1
ATOM 1029 O O . ILE A 1 136 ? -0.861 -4.991 23.249 1.00 86.94 136 ILE A O 1
ATOM 1033 N N . TRP A 1 137 ? -1.171 -3.950 21.288 1.00 83.62 137 TRP A N 1
ATOM 1034 C CA . TRP A 1 137 ? -0.846 -2.612 21.801 1.00 83.62 137 TRP A CA 1
ATOM 1035 C C . TRP A 1 137 ? -2.051 -1.728 22.121 1.00 83.62 137 TRP A C 1
ATOM 1037 O O . TRP A 1 137 ? -1.875 -0.663 22.724 1.00 83.62 137 TRP A O 1
ATOM 1047 N N . MET A 1 138 ? -3.262 -2.138 21.749 1.00 77.31 138 MET A N 1
ATOM 1048 C CA . MET A 1 138 ? -4.482 -1.417 22.089 1.00 77.31 138 MET A CA 1
ATOM 1049 C C . MET A 1 138 ? -4.953 -1.837 23.492 1.00 77.31 138 MET A C 1
ATOM 1051 O O . MET A 1 138 ? -5.228 -3.016 23.726 1.00 77.31 138 MET A O 1
ATOM 1055 N N . PRO A 1 139 ? -5.022 -0.907 24.463 1.00 68.25 139 PRO A N 1
ATOM 1056 C CA . PRO A 1 139 ? -5.427 -1.245 25.820 1.00 68.25 139 PRO A CA 1
ATOM 1057 C C . PRO A 1 139 ? -6.908 -1.675 25.863 1.00 68.25 139 PRO A C 1
ATOM 1059 O O . PRO A 1 139 ? -7.753 -1.008 25.245 1.00 68.25 139 PRO A O 1
ATOM 1062 N N . PRO A 1 140 ? -7.247 -2.743 26.617 1.00 65.44 140 PRO A N 1
ATOM 1063 C CA . PRO A 1 140 ? -8.633 -3.152 26.819 1.00 65.44 140 PRO A CA 1
ATOM 1064 C C . PRO A 1 140 ? -9.421 -2.012 27.475 1.00 65.44 140 PRO A C 1
ATOM 1066 O O . PRO A 1 140 ? -8.888 -1.313 28.338 1.00 65.44 140 PRO A O 1
ATOM 1069 N N . GLN A 1 141 ? -10.664 -1.810 27.022 1.00 62.12 141 GLN A N 1
ATOM 1070 C CA . GLN A 1 141 ? -11.537 -0.684 27.380 1.00 62.12 141 GLN A CA 1
ATOM 1071 C C . GLN A 1 141 ? -11.394 -0.244 28.852 1.00 62.12 141 GLN A C 1
ATOM 1073 O O . GLN A 1 141 ? -11.836 -0.936 29.769 1.00 62.12 141 GLN A O 1
ATOM 1078 N N . ARG A 1 142 ? -10.822 0.947 29.079 1.00 52.28 142 ARG A N 1
ATOM 1079 C CA . ARG A 1 142 ? -10.768 1.608 30.392 1.00 52.28 142 ARG A CA 1
ATOM 1080 C C . ARG A 1 142 ? -11.648 2.858 30.399 1.00 52.28 142 ARG A C 1
ATOM 1082 O O . ARG A 1 142 ? -11.173 3.980 30.326 1.00 52.28 142 ARG A O 1
ATOM 1089 N N . GLY A 1 143 ? -12.957 2.644 30.541 1.00 54.69 143 GLY A N 1
ATOM 1090 C CA . GLY A 1 143 ? -13.928 3.680 30.912 1.00 54.69 143 GLY A CA 1
ATOM 1091 C C . GLY A 1 143 ? -14.128 4.842 29.921 1.00 54.69 143 GLY A C 1
ATOM 1092 O O . GLY A 1 143 ? -13.314 5.151 29.058 1.00 54.69 143 GLY A O 1
ATOM 1093 N N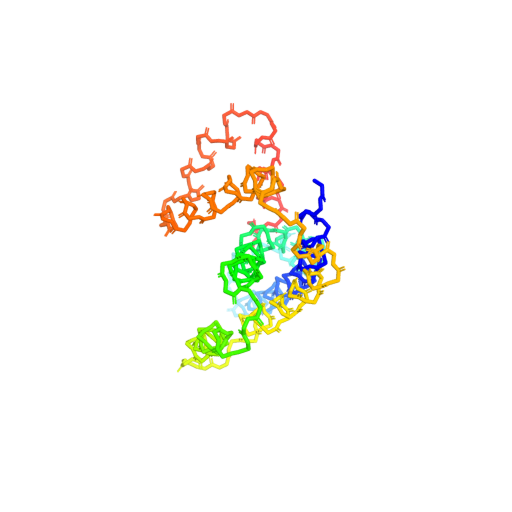 . LYS A 1 144 ? -15.258 5.545 30.067 1.00 54.06 144 LYS A N 1
ATOM 1094 C CA . LYS A 1 144 ? -15.724 6.606 29.148 1.00 54.06 144 LYS A CA 1
ATOM 1095 C C . LYS A 1 144 ? -14.787 7.827 29.011 1.00 54.06 144 LYS A C 1
ATOM 1097 O O . LYS A 1 144 ? -14.983 8.620 28.098 1.00 54.06 144 LYS A O 1
ATOM 1102 N N . LYS A 1 145 ? -13.790 8.000 29.891 1.00 50.84 145 LYS A N 1
ATOM 1103 C CA . LYS A 1 145 ? -12.916 9.192 29.938 1.00 50.84 145 LYS A CA 1
ATOM 1104 C C . LYS A 1 145 ? -11.710 9.144 28.984 1.00 50.84 145 LYS A C 1
ATOM 1106 O O . LYS A 1 145 ? -11.217 10.206 28.631 1.00 50.84 145 LYS A O 1
ATOM 1111 N N . GLU A 1 146 ? -11.260 7.968 28.533 1.00 54.09 146 GLU A N 1
ATOM 1112 C CA . GLU A 1 146 ? -10.133 7.848 27.577 1.00 54.09 146 GLU A CA 1
ATOM 1113 C C . GLU A 1 146 ? -10.569 7.916 26.099 1.00 54.09 146 GLU A C 1
ATOM 1115 O O . GLU A 1 146 ? -9.745 8.148 25.213 1.00 54.09 146 GLU A O 1
ATOM 1120 N N . LEU A 1 147 ? -11.873 7.779 25.828 1.00 55.38 147 LEU A N 1
ATOM 1121 C CA . LEU A 1 147 ? -12.441 7.823 24.477 1.00 55.38 147 LEU A CA 1
ATOM 1122 C C . LEU A 1 147 ? -12.207 9.173 23.786 1.00 55.38 147 LEU A C 1
ATOM 1124 O O . LEU A 1 147 ? -11.878 9.186 22.607 1.00 55.38 147 LEU A O 1
ATOM 1128 N N . SER A 1 148 ? -12.306 10.305 24.491 1.00 55.31 148 SER A N 1
ATOM 1129 C CA . SER A 1 148 ? -12.146 11.628 23.866 1.00 55.31 148 SER A CA 1
ATOM 1130 C C . SER A 1 148 ? -10.718 11.890 23.369 1.00 55.31 148 SER A C 1
ATOM 1132 O O . SER A 1 148 ? -10.544 12.448 22.288 1.00 55.31 148 SER A O 1
ATOM 1134 N N . GLY A 1 149 ? -9.698 11.444 24.111 1.00 59.25 149 GLY A N 1
ATOM 1135 C CA . GLY A 1 149 ? -8.289 11.636 23.752 1.00 59.25 149 GLY A CA 1
ATOM 1136 C C . GLY A 1 149 ? -7.817 10.730 22.612 1.00 59.25 149 GLY A C 1
ATOM 1137 O O . GLY A 1 149 ? -7.076 11.172 21.735 1.00 59.25 149 GLY A O 1
ATOM 1138 N N . GLU A 1 150 ? -8.265 9.472 22.576 1.00 58.50 150 GLU A N 1
ATOM 1139 C CA . GLU A 1 150 ? -7.920 8.558 21.477 1.00 58.50 150 GLU A CA 1
ATOM 1140 C C . GLU A 1 150 ? -8.711 8.860 20.198 1.00 58.50 150 GLU A C 1
ATOM 1142 O O . GLU A 1 150 ? -8.139 8.831 19.105 1.00 58.50 150 GLU A O 1
ATOM 1147 N N . VAL A 1 151 ? -9.994 9.221 20.312 1.00 59.81 151 VAL A N 1
ATOM 1148 C CA . VAL A 1 151 ? -10.813 9.664 19.169 1.00 59.81 151 VAL A CA 1
ATOM 1149 C C . VAL A 1 151 ? -10.188 10.903 18.527 1.00 59.81 151 VAL A C 1
ATOM 1151 O O . VAL A 1 151 ? -10.022 10.924 17.309 1.00 59.81 151 VAL A O 1
ATOM 1154 N N . ALA A 1 152 ? -9.722 11.872 19.323 1.00 60.91 152 ALA A N 1
ATOM 1155 C CA . ALA A 1 152 ? -9.063 13.074 18.812 1.00 60.91 152 ALA A CA 1
ATOM 1156 C C . ALA A 1 152 ? -7.805 12.783 17.970 1.00 60.91 152 ALA A C 1
ATOM 1158 O O . ALA A 1 152 ? -7.520 13.521 17.033 1.00 60.91 152 ALA A O 1
ATOM 1159 N N . SER A 1 153 ? -7.067 11.701 18.252 1.00 63.88 153 SER A N 1
ATOM 1160 C CA . SER A 1 153 ? -5.871 11.338 17.475 1.00 63.88 153 SER A CA 1
ATOM 1161 C C . SER A 1 153 ? -6.166 10.439 16.269 1.00 63.88 153 SER A C 1
ATOM 1163 O O . SER A 1 153 ? -5.329 10.353 15.371 1.00 63.88 153 SER A O 1
ATOM 1165 N N . THR A 1 154 ? -7.307 9.747 16.249 1.00 65.25 154 THR A N 1
ATOM 1166 C CA . THR A 1 154 ? -7.636 8.751 15.211 1.00 65.25 154 THR A CA 1
ATOM 1167 C C . THR A 1 154 ? -8.558 9.339 14.143 1.00 65.25 154 THR A C 1
ATOM 1169 O O . THR A 1 154 ? -8.397 9.046 12.962 1.00 65.25 154 THR A O 1
ATOM 1172 N N . VAL A 1 155 ? -9.465 10.239 14.535 1.00 70.56 155 VAL A N 1
ATOM 1173 C CA . VAL A 1 155 ? -10.396 10.937 13.635 1.00 70.56 155 VAL A CA 1
ATOM 1174 C C . VAL A 1 155 ? -9.692 11.716 12.522 1.00 70.56 155 VAL A C 1
ATOM 1176 O O . VAL A 1 155 ? -10.106 11.548 11.378 1.00 70.56 155 VAL A O 1
ATOM 1179 N N . PRO A 1 156 ? -8.621 12.498 12.769 1.00 71.81 156 PRO A N 1
ATOM 1180 C CA . PRO A 1 156 ? -7.933 13.211 11.696 1.00 71.81 156 PRO A CA 1
ATOM 1181 C C . PRO A 1 156 ? -7.343 12.256 10.660 1.00 71.81 156 PRO A C 1
ATOM 1183 O O . PRO A 1 156 ? -7.425 12.524 9.473 1.00 71.81 156 PRO A O 1
ATOM 1186 N N . LEU A 1 157 ? -6.801 11.119 11.104 1.00 69.69 157 LEU A N 1
ATOM 1187 C CA . LEU A 1 157 ? -6.179 10.109 10.246 1.00 69.69 157 LEU A CA 1
ATOM 1188 C C . LEU A 1 157 ? -7.217 9.408 9.354 1.00 69.69 157 LEU A C 1
ATOM 1190 O O . LEU A 1 157 ? -6.976 9.159 8.177 1.00 69.69 157 LEU A O 1
ATOM 1194 N N . VAL A 1 158 ? -8.391 9.130 9.923 1.00 69.56 158 VAL A N 1
ATOM 1195 C CA . VAL A 1 158 ? -9.535 8.536 9.221 1.00 69.56 158 VAL A CA 1
ATOM 1196 C C . VAL A 1 158 ? -10.157 9.532 8.247 1.00 69.56 158 VAL A C 1
ATOM 1198 O O . VAL A 1 158 ? -10.421 9.172 7.104 1.00 69.56 158 VAL A O 1
ATOM 1201 N N . LEU A 1 159 ? -10.345 10.787 8.664 1.00 72.00 159 LEU A N 1
ATOM 1202 C CA . LEU A 1 159 ? -10.782 11.870 7.781 1.00 72.00 159 LEU A CA 1
ATOM 1203 C C . LEU A 1 159 ? -9.813 12.037 6.617 1.00 72.00 159 LEU A C 1
ATOM 1205 O O . LEU A 1 159 ? -10.258 12.130 5.480 1.00 72.00 159 LEU A O 1
ATOM 1209 N N . LEU A 1 160 ? -8.506 12.010 6.888 1.00 71.06 160 LEU A N 1
ATOM 1210 C CA . LEU A 1 160 ? -7.491 12.089 5.847 1.00 71.06 160 LEU A CA 1
ATOM 1211 C C . LEU A 1 160 ? -7.652 10.936 4.856 1.00 71.06 160 LEU A C 1
ATOM 1213 O O . LEU A 1 160 ? -7.712 11.194 3.663 1.00 71.06 160 LEU A O 1
ATOM 1217 N N . ALA A 1 161 ? -7.814 9.698 5.332 1.00 68.94 161 ALA A N 1
ATOM 1218 C CA . ALA A 1 161 ? -8.021 8.531 4.473 1.00 68.94 161 ALA A CA 1
ATOM 1219 C C . ALA A 1 161 ? -9.299 8.627 3.618 1.00 68.94 161 ALA A C 1
ATOM 1221 O O . ALA A 1 161 ? -9.270 8.294 2.435 1.00 68.94 161 ALA A O 1
ATOM 1222 N N . VAL A 1 162 ? -10.409 9.109 4.190 1.00 69.25 162 VAL A N 1
ATOM 1223 C CA . VAL A 1 162 ? -11.685 9.288 3.473 1.00 69.25 162 VAL A CA 1
ATOM 1224 C C . VAL A 1 162 ? -11.586 10.401 2.430 1.00 69.25 162 VAL A C 1
ATOM 1226 O O . VAL A 1 162 ? -12.020 10.216 1.294 1.00 69.25 162 VAL A O 1
ATOM 1229 N N . LEU A 1 163 ? -10.983 11.538 2.785 1.00 69.62 163 LEU A N 1
ATOM 1230 C CA . LEU A 1 163 ? -10.741 12.642 1.853 1.00 69.62 163 LEU A CA 1
ATOM 1231 C C . LEU A 1 163 ? -9.826 12.202 0.707 1.00 69.62 163 LEU A C 1
ATOM 1233 O O . LEU A 1 163 ? -10.084 12.542 -0.445 1.00 69.62 163 LEU A O 1
ATOM 1237 N N . TRP A 1 164 ? -8.806 11.397 1.010 1.00 67.06 164 TRP A N 1
ATOM 1238 C CA . TRP A 1 164 ? -7.901 10.839 0.010 1.00 67.06 164 TRP A CA 1
ATOM 1239 C C . TRP A 1 164 ? -8.628 9.892 -0.949 1.00 67.06 164 TRP A C 1
ATOM 1241 O O . TRP A 1 164 ? -8.498 10.030 -2.161 1.00 67.06 164 TRP A O 1
ATOM 1251 N N . ALA A 1 165 ? -9.463 8.990 -0.424 1.00 66.62 165 ALA A N 1
ATOM 1252 C CA . ALA A 1 165 ? -10.281 8.092 -1.238 1.00 66.62 165 ALA A CA 1
ATOM 1253 C C . ALA A 1 165 ? -11.284 8.849 -2.131 1.00 66.62 165 ALA A C 1
ATOM 1255 O O . ALA A 1 165 ? -11.524 8.441 -3.263 1.00 66.62 165 ALA A O 1
ATOM 1256 N N . SER A 1 166 ? -11.840 9.968 -1.654 1.00 63.44 166 SER A N 1
ATOM 1257 C CA . SER A 1 166 ? -12.772 10.801 -2.427 1.00 63.44 166 SER A CA 1
ATOM 1258 C C . SER A 1 166 ? -12.097 11.607 -3.538 1.00 63.44 166 SER A C 1
ATOM 1260 O O . SER A 1 166 ? -12.767 11.971 -4.501 1.00 63.44 166 SER A O 1
ATOM 1262 N N . GLN A 1 167 ? -10.807 11.920 -3.403 1.00 65.25 167 GLN A N 1
ATOM 1263 C CA . GLN A 1 167 ? -10.047 12.659 -4.415 1.00 65.25 167 GLN A CA 1
ATOM 1264 C C . GLN A 1 167 ? -9.279 11.755 -5.381 1.00 65.25 167 GLN A C 1
ATOM 1266 O O . GLN A 1 167 ? -8.614 12.263 -6.277 1.00 65.25 167 GLN A O 1
ATOM 1271 N N . MET A 1 168 ? -9.387 10.432 -5.229 1.00 62.16 168 MET A N 1
ATOM 1272 C CA . MET A 1 168 ? -8.668 9.435 -6.019 1.00 62.16 168 MET A CA 1
ATOM 1273 C C . MET A 1 168 ? -9.165 9.426 -7.482 1.00 62.16 168 MET A C 1
ATOM 1275 O O . MET A 1 168 ? -9.985 8.604 -7.884 1.00 62.16 168 MET A O 1
ATOM 1279 N N . GLY A 1 169 ? -8.693 10.388 -8.276 1.00 64.06 169 GLY A N 1
ATOM 1280 C CA . GLY A 1 169 ? -9.019 10.594 -9.688 1.00 64.06 169 GLY A CA 1
ATOM 1281 C C . GLY A 1 169 ? -7.770 10.833 -10.541 1.00 64.06 169 GLY A C 1
ATOM 1282 O O . GLY A 1 169 ? -6.678 11.049 -10.018 1.00 64.06 169 GLY A O 1
ATOM 1283 N N . GLY A 1 170 ? -7.923 10.803 -11.869 1.00 60.69 170 GLY A N 1
ATOM 1284 C CA . GLY A 1 170 ? -6.794 10.855 -12.813 1.00 60.69 170 GLY A CA 1
ATOM 1285 C C . GLY A 1 170 ? -5.937 12.128 -12.749 1.00 60.69 170 GLY A C 1
ATOM 1286 O O . GLY A 1 170 ? -4.763 12.074 -13.104 1.00 60.69 170 GLY A O 1
ATOM 1287 N N . SER A 1 171 ? -6.480 13.252 -12.265 1.00 67.88 171 SER A N 1
ATOM 1288 C CA . SER A 1 171 ? -5.737 14.513 -12.113 1.00 67.88 171 SER A CA 1
ATOM 1289 C C . SER A 1 171 ? -5.080 14.686 -10.744 1.00 67.88 171 SER A C 1
ATOM 1291 O O . SER A 1 171 ? -4.190 15.516 -10.616 1.00 67.88 171 SER A O 1
ATOM 1293 N N . MET A 1 172 ? -5.444 13.881 -9.737 1.00 70.88 172 MET A N 1
ATOM 1294 C CA . MET A 1 172 ? -5.036 14.096 -8.341 1.00 70.88 172 MET A CA 1
ATOM 1295 C C . MET A 1 172 ? -3.516 14.179 -8.182 1.00 70.88 172 MET A C 1
ATOM 1297 O O . MET A 1 172 ? -3.007 15.009 -7.434 1.00 70.88 172 MET A O 1
ATOM 1301 N N . PHE A 1 173 ? -2.778 13.333 -8.903 1.00 69.06 173 PHE A N 1
ATOM 1302 C CA . PHE A 1 173 ? -1.319 13.354 -8.866 1.00 69.06 173 PHE A CA 1
ATOM 1303 C C . PHE A 1 173 ? -0.744 14.648 -9.457 1.00 69.06 173 PHE A C 1
ATOM 1305 O O . PHE A 1 173 ? 0.167 15.232 -8.872 1.00 69.06 173 PHE A O 1
ATOM 1312 N N . LEU A 1 174 ? -1.298 15.113 -10.581 1.00 73.62 174 LEU A N 1
ATOM 1313 C CA . LEU A 1 174 ? -0.896 16.369 -11.215 1.00 73.62 174 LEU A CA 1
ATOM 1314 C C . LEU A 1 174 ? -1.230 17.557 -10.304 1.00 73.62 174 LEU A C 1
ATOM 1316 O O . LEU A 1 174 ? -0.365 18.386 -10.047 1.00 73.62 174 LEU A O 1
ATOM 1320 N N . ASP A 1 175 ? -2.427 17.571 -9.719 1.00 78.69 175 ASP A N 1
ATOM 1321 C CA . ASP A 1 175 ? -2.893 18.645 -8.841 1.00 78.69 175 ASP A CA 1
ATOM 1322 C C . ASP A 1 175 ? -2.060 18.736 -7.547 1.00 78.69 175 ASP A C 1
ATOM 1324 O O . ASP A 1 175 ? -1.710 19.836 -7.109 1.00 78.69 175 ASP A O 1
ATOM 1328 N N . ILE A 1 176 ? -1.691 17.596 -6.944 1.00 73.50 176 ILE A N 1
ATOM 1329 C CA . ILE A 1 176 ? -0.794 17.544 -5.774 1.00 73.50 176 ILE A CA 1
ATOM 1330 C C . ILE A 1 176 ? 0.612 18.000 -6.157 1.00 73.50 176 ILE A C 1
ATOM 1332 O O . ILE A 1 176 ? 1.232 18.769 -5.419 1.00 73.50 176 ILE A O 1
ATOM 1336 N N . ARG A 1 177 ? 1.133 17.539 -7.297 1.00 73.69 177 ARG A N 1
ATOM 1337 C CA . ARG A 1 177 ? 2.463 17.935 -7.753 1.00 73.69 177 ARG A CA 1
ATOM 1338 C C . ARG A 1 177 ? 2.527 19.442 -7.959 1.00 73.69 177 ARG A C 1
ATOM 1340 O O . ARG A 1 177 ? 3.397 20.094 -7.387 1.00 73.69 177 ARG A O 1
ATOM 1347 N N . ASP A 1 178 ? 1.586 19.984 -8.714 1.00 81.75 178 ASP A N 1
ATOM 1348 C CA . ASP A 1 178 ? 1.649 21.362 -9.182 1.00 81.75 178 ASP A CA 1
ATOM 1349 C C . ASP A 1 178 ? 1.363 22.359 -8.047 1.00 81.75 178 ASP A C 1
ATOM 1351 O O . ASP A 1 178 ? 2.033 23.386 -7.949 1.00 81.75 178 ASP A O 1
ATOM 1355 N N . ASN A 1 179 ? 0.453 22.031 -7.121 1.00 79.06 179 ASN A N 1
ATOM 1356 C CA . ASN A 1 179 ? 0.084 22.944 -6.033 1.00 79.06 179 ASN A CA 1
ATOM 1357 C C . ASN A 1 179 ? 0.871 22.728 -4.732 1.00 79.06 179 ASN A C 1
ATOM 1359 O O . ASN A 1 179 ? 1.027 23.664 -3.943 1.00 79.06 179 ASN A O 1
ATOM 1363 N N . LEU A 1 180 ? 1.362 21.512 -4.468 1.00 76.94 180 LEU A N 1
ATOM 1364 C CA . LEU A 1 180 ? 1.923 21.148 -3.161 1.00 76.94 180 LEU A CA 1
ATOM 1365 C C . LEU A 1 180 ? 3.397 20.745 -3.223 1.00 76.94 180 LEU A C 1
ATOM 1367 O O . LEU A 1 180 ? 4.147 21.076 -2.305 1.00 76.94 180 LEU A O 1
ATOM 1371 N N . LEU A 1 181 ? 3.829 20.059 -4.287 1.00 79.69 181 LEU A N 1
ATOM 1372 C CA . LEU A 1 181 ? 5.236 19.686 -4.442 1.00 79.69 181 LEU A CA 1
ATOM 1373 C C . LEU A 1 181 ? 6.052 20.820 -5.074 1.00 79.69 181 LEU A C 1
ATOM 1375 O O . LEU A 1 181 ? 7.075 21.213 -4.527 1.00 79.69 181 LEU A O 1
ATOM 1379 N N . LEU A 1 182 ? 5.594 21.402 -6.179 1.00 84.75 182 LEU A N 1
ATOM 1380 C CA . LEU A 1 182 ? 6.345 22.438 -6.896 1.00 84.75 182 LEU A CA 1
ATOM 1381 C C . LEU A 1 182 ? 6.287 23.820 -6.227 1.00 84.75 182 LEU A C 1
ATOM 1383 O O . LEU A 1 182 ? 7.083 24.695 -6.558 1.00 84.75 182 LEU A O 1
ATOM 1387 N N . SER A 1 183 ? 5.395 24.015 -5.254 1.00 83.38 183 SER A N 1
ATOM 1388 C CA . SER A 1 183 ? 5.238 25.288 -4.541 1.00 83.38 183 SER A CA 1
ATOM 1389 C C . SER A 1 183 ? 6.296 25.542 -3.461 1.00 83.38 183 SER A C 1
ATOM 1391 O O . SER A 1 183 ? 6.381 26.655 -2.942 1.00 83.38 183 SER A O 1
ATOM 1393 N N . ASN A 1 184 ? 7.110 24.544 -3.095 1.00 86.56 184 ASN A N 1
ATOM 1394 C CA . ASN A 1 184 ? 8.144 24.692 -2.070 1.00 86.56 184 ASN A CA 1
ATOM 1395 C C . ASN A 1 184 ? 9.376 23.807 -2.324 1.00 86.56 184 ASN A C 1
ATOM 1397 O O . ASN A 1 184 ? 9.301 22.758 -2.954 1.00 86.56 184 ASN A O 1
ATOM 1401 N N . THR A 1 185 ? 10.524 24.204 -1.767 1.00 84.81 185 THR A N 1
ATOM 1402 C CA . THR A 1 185 ? 11.828 23.549 -1.991 1.00 84.81 185 THR A CA 1
ATOM 1403 C C . THR A 1 185 ? 11.902 22.102 -1.491 1.00 84.81 185 THR A C 1
ATOM 1405 O O . THR A 1 185 ? 12.720 21.314 -1.961 1.00 84.81 185 THR A O 1
ATOM 1408 N N . VAL A 1 186 ? 11.093 21.735 -0.495 1.00 82.00 186 VAL A N 1
ATOM 1409 C CA . VAL A 1 186 ? 11.052 20.353 0.009 1.00 82.00 186 VAL A CA 1
ATOM 1410 C C . VAL A 1 186 ? 10.288 19.471 -0.972 1.00 82.00 186 VAL A C 1
ATOM 1412 O O . VAL A 1 186 ? 10.744 18.385 -1.320 1.00 82.00 186 VAL A O 1
ATOM 1415 N N . GLY A 1 187 ? 9.152 19.961 -1.453 1.00 78.50 187 GLY A N 1
ATOM 1416 C CA . GLY A 1 187 ? 8.322 19.297 -2.435 1.00 78.50 187 GLY A CA 1
ATOM 1417 C C . GLY A 1 187 ? 9.027 19.138 -3.780 1.00 78.50 187 GLY A C 1
ATOM 1418 O O . GLY A 1 187 ? 8.932 18.063 -4.366 1.00 78.50 187 GLY A O 1
ATOM 1419 N N . THR A 1 188 ? 9.823 20.120 -4.219 1.00 83.44 188 THR A N 1
ATOM 1420 C CA . THR A 1 188 ? 10.637 19.977 -5.436 1.00 83.44 188 THR A CA 1
ATOM 1421 C C . THR A 1 188 ? 11.683 18.879 -5.281 1.00 83.44 188 THR A C 1
ATOM 1423 O O . THR A 1 188 ? 11.815 18.062 -6.178 1.00 83.44 188 THR A O 1
ATOM 1426 N N . ARG A 1 189 ? 12.339 18.746 -4.117 1.00 84.38 189 ARG A N 1
ATOM 1427 C CA . ARG A 1 189 ? 13.256 17.616 -3.859 1.00 84.38 189 ARG A CA 1
ATOM 1428 C C . ARG A 1 189 ? 12.553 16.260 -3.851 1.00 84.38 189 ARG A C 1
ATOM 1430 O O . ARG A 1 189 ? 13.129 15.282 -4.315 1.00 84.38 189 ARG A O 1
ATOM 1437 N N . ILE A 1 190 ? 11.336 16.181 -3.308 1.00 79.62 190 ILE A N 1
ATOM 1438 C CA . ILE A 1 190 ? 10.528 14.951 -3.343 1.00 79.62 190 ILE A CA 1
ATOM 1439 C C . ILE A 1 190 ? 10.144 14.620 -4.786 1.00 79.62 190 ILE A C 1
ATOM 1441 O O . ILE A 1 190 ? 10.218 13.461 -5.185 1.00 79.62 190 ILE A O 1
ATOM 1445 N N . ASN A 1 191 ? 9.770 15.633 -5.568 1.00 81.88 191 ASN A N 1
ATOM 1446 C CA . ASN A 1 191 ? 9.483 15.492 -6.986 1.00 81.88 191 ASN A CA 1
ATOM 1447 C C . ASN A 1 191 ? 10.727 15.010 -7.745 1.00 81.88 191 ASN A C 1
ATOM 1449 O O . ASN A 1 191 ? 10.659 14.000 -8.432 1.00 81.88 191 ASN A O 1
ATOM 1453 N N . ASP A 1 192 ? 11.881 15.645 -7.556 1.00 82.44 192 ASP A N 1
ATOM 1454 C CA . ASP A 1 192 ? 13.137 15.245 -8.194 1.00 82.44 192 ASP A CA 1
ATOM 1455 C C . ASP A 1 192 ? 13.506 13.808 -7.829 1.00 82.44 192 ASP A C 1
ATOM 1457 O O . ASP A 1 192 ? 13.878 13.029 -8.701 1.00 82.44 192 ASP A O 1
ATOM 1461 N N . LEU A 1 193 ? 13.333 13.419 -6.564 1.00 80.69 193 LEU A N 1
ATOM 1462 C CA . LEU A 1 193 ? 13.536 12.046 -6.110 1.00 80.69 193 LEU A CA 1
ATOM 1463 C C . LEU A 1 193 ? 12.560 11.080 -6.792 1.00 80.69 193 LEU A C 1
ATOM 1465 O O . LEU A 1 193 ? 12.983 10.028 -7.261 1.00 80.69 193 LEU A O 1
ATOM 1469 N N . TYR A 1 194 ? 11.277 11.432 -6.892 1.00 74.44 194 TYR A N 1
ATOM 1470 C CA . TYR A 1 194 ? 10.293 10.635 -7.620 1.00 74.44 194 TYR A CA 1
ATOM 1471 C C . TYR A 1 194 ? 10.732 10.443 -9.076 1.00 74.44 194 TYR A C 1
ATOM 1473 O O . TYR A 1 194 ? 10.911 9.307 -9.508 1.00 74.44 194 TYR A O 1
ATOM 1481 N N . TYR A 1 195 ? 11.017 11.517 -9.811 1.00 76.44 195 TYR A N 1
ATOM 1482 C CA . TYR A 1 195 ? 11.452 11.425 -11.207 1.00 76.44 195 TYR A CA 1
ATOM 1483 C C . TYR A 1 195 ? 12.780 10.663 -11.363 1.00 76.44 195 TYR A C 1
ATOM 1485 O O . TYR A 1 195 ? 12.908 9.856 -12.275 1.00 76.44 195 TYR A O 1
ATOM 1493 N N . THR A 1 196 ? 13.716 10.822 -10.423 1.00 76.62 196 THR A N 1
ATOM 1494 C CA . THR A 1 196 ? 15.012 10.112 -10.397 1.00 76.62 196 THR A CA 1
ATOM 1495 C C . THR A 1 196 ? 14.885 8.629 -10.044 1.00 76.62 196 THR A C 1
ATOM 1497 O O . THR A 1 196 ? 15.869 7.911 -10.134 1.00 76.62 196 THR A O 1
ATOM 1500 N N . TYR A 1 197 ? 13.735 8.124 -9.599 1.00 70.06 197 TYR A N 1
ATOM 1501 C CA . TYR A 1 197 ? 13.610 6.704 -9.235 1.00 70.06 197 TYR A CA 1
ATOM 1502 C C . TYR A 1 197 ? 12.383 5.996 -9.814 1.00 70.06 197 TYR A C 1
ATOM 1504 O O . TYR A 1 197 ? 12.299 4.775 -9.700 1.00 70.06 197 TYR A O 1
ATOM 1512 N N . THR A 1 198 ? 11.447 6.722 -10.430 1.00 65.12 198 THR A N 1
ATOM 1513 C CA . THR A 1 198 ? 10.182 6.158 -10.942 1.00 65.12 198 THR A CA 1
ATOM 1514 C C . THR A 1 198 ? 9.851 6.520 -12.383 1.00 65.12 198 THR A C 1
ATOM 1516 O O . THR A 1 198 ? 9.082 5.792 -13.002 1.00 65.12 198 THR A O 1
ATOM 1519 N N . LEU A 1 199 ? 10.424 7.592 -12.938 1.00 57.03 199 LEU A N 1
ATOM 1520 C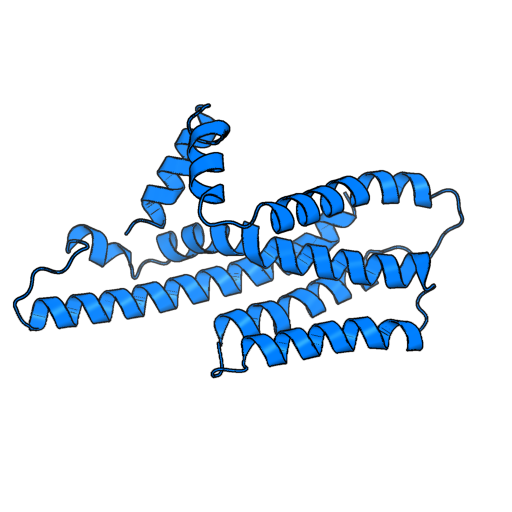 CA . LEU A 1 199 ? 10.329 7.904 -14.366 1.00 57.03 199 LEU A CA 1
ATOM 1521 C C . LEU A 1 199 ? 11.609 7.453 -15.056 1.00 57.03 199 LEU A C 1
ATOM 1523 O O . LEU A 1 199 ? 12.424 8.252 -15.516 1.00 57.03 199 LEU A O 1
ATOM 1527 N N . TYR A 1 200 ? 11.757 6.133 -15.061 1.00 50.12 200 TYR A N 1
ATOM 1528 C CA . TYR A 1 200 ? 12.674 5.421 -15.924 1.00 50.12 200 TYR A CA 1
ATOM 1529 C C . TYR A 1 200 ? 11.868 4.668 -16.955 1.00 50.12 200 TYR A C 1
ATOM 1531 O O . TYR A 1 200 ? 11.163 3.700 -16.599 1.00 50.12 200 TYR A O 1
#

Secondary structure (DSSP, 8-state):
-HHHHHHHHHHHHHHHHHHHHHHHHHHHHHHHHHHHHHTT---SS-HHHHGGGGSHHHHHHHHHHHIIIIIHHHHHHHHHHHHHHHHTSTT-SGGGHHHHHHHHHHHHHHTBTB--HHHHHHHHHHHHHHHHHHHHHSPP--TTTSHHHHHHHHHHHHHHHHHHHHH-STTHHHHHIIIIITTSHHHHHHHHHHHHHH--

Foldseek 3Di:
DLLCQLLVVLLVLLLVLQLVVQLVVLVVVLVVQVVCVVVVHQDPPHPVVNVCSNPSLLSNLRSVVRSVPLSLLLLLVLLVLLCCCVPVVVVDPVVCVVVVVVLVVQLCVCQVVHDDPSSNSSSVPSNVSSNVSCVVRPDRDDDPVCCVVVCVVSVVSVVVSVVCVVLPDPCSVVCCLVPPLVVDPVSVVSVVSCCVRPVD

Sequence (200 aa):
MKTFRILFPGLLAAQVIATIQVYISNVDLSQALDAIKGAGYLPVPNQHIASGLRDLGPAFFGGMFLTLSVGVGIALLTLLSVWVWDRILVRNRLLFVPFLMIWIGGLMKVNGQGISPAATAYLLVIPPIVFAAAMIWMPPQRGKKELSGEVASTVPLVLLAVLWASQMGGSMFLDIRDNLLLSNTVGTRINDLYYTYTLY

Radius of gyration: 20.33 Å; chains: 1; bounding box: 42×39×65 Å